Protein AF-A0A4Q6BSM9-F1 (afdb_monomer)

Nearest PDB structures (foldseek):
  9c4f-assembly1_I  TM=9.060E-01  e=1.741E-12  Homo sapiens
  6fpz-assembly2_B  TM=8.461E-01  e=1.720E-11  Homo sapiens
  6fpy-assembly2_B  TM=8.316E-01  e=1.940E-11  Homo sapiens
  6fpy-assembly1_A  TM=8.291E-01  e=3.766E-11  Homo sapiens
  3n2n-assembly1_B  TM=8.163E-01  e=8.549E-09  Homo sapiens

Solvent-accessible surface area (backbone atoms only — not comparable to full-atom values): 14168 Å² total; per-residue (Å²): 62,28,40,28,37,54,23,16,45,82,28,52,66,66,41,44,54,27,51,36,53,24,51,44,50,53,63,71,69,52,55,49,79,41,43,39,25,34,26,37,14,9,60,56,51,42,75,79,36,70,68,42,52,32,49,93,44,45,67,61,52,48,56,55,46,69,69,67,66,48,44,62,42,27,9,59,41,48,22,49,53,53,40,47,53,48,50,54,53,45,34,74,39,93,74,25,71,83,49,81,37,37,36,41,39,36,39,49,53,47,62,72,27,82,62,62,48,44,69,60,49,14,49,53,25,35,51,36,30,39,74,53,30,30,24,24,22,37,37,30,45,88,67,30,48,59,72,39,41,43,42,24,4,59,40,5,76,34,55,65,42,85,26,78,45,40,81,45,46,39,58,51,55,49,52,54,47,58,47,66,77,41,60,74,44,62,70,43,72,48,75,48,73,70,60,93,87,51,42,78,78,44,56,51,97,54,76,88,64,53,74,69,53,44,51,51,51,49,52,35,52,51,39,48,50,55,52,49,36,76,72,62,74,55,89,76,76,76,84,81,68,83,74,82,56,53,77,46,81,37,71,62,39,26,80,85,65,80,88,77,83,47,74,42,71,81

Foldseek 3Di:
DEEQAEQAQVCPDPQLVLVLVLVLLVLVPDDQQDWYWYWYDAQAIDGLGQIDRCNVCSVVVNVSSVPRHRYHHAAVPRSLVVRLVSLLVQCPDVPSLVAQAEYEAEDQAQHPHDDRDLVVLLVSLLVSLLVRHAYEYEHAADHYDQVSRVSSNVSSLHYYHYHNHSNCSNVVSVVRCQQRVAFPDFFDKDFADDDPPKDWPDKPPDDDDDPVRVVSVVSSSVSLQVSCCVVPVPVDGCPPVPDDGDMDTRGTGGPPDDDDIDTDID

pLDDT: mean 84.95, std 10.93, range [57.56, 98.56]

Radius of gyration: 19.18 Å; Cα contacts (8 Å, |Δi|>4): 513; chains: 1; bounding box: 52×29×60 Å

Sequence (266 aa):
MFLVMDTSGSMAGAAIDNARKAAESVVKRLQDTDTFALVTFSSDADLLVASGPIGPRRKEVLERIRTVEAVGGTNISAGLDLAYGEARHAQTLPGGDNAVSVALLLSDGQATAGDTNANALAARSSQAFQEGIQTSAFGVGTQFDAPLMSTVADRGAGGYYFLADSSQIAKALATELDARLRPVATAVELRVRLGDGVVPTKVYGSKQLSQVESMAVRAQEVAIDQREAAKKDIAQDRQEDTQSGMRFFLPAFAAADKHATLLEVR

Secondary structure (DSSP, 8-state):
-EEEEE-SGGGTTHHHHHHHHHHHHHHHHS-TT-B-EEEEESSSEEEEE-S-BSTTTHHHHHHHHHT----S---HHHHHHHHHHHHHHHHTSTTTTTS-EEEEEEESS---SS---HHHHHHHHHHHHHTTEEEEEEEESSSS-HHHHHHHHHHTEEEEEEESSGGGHHHHHHHHHHHHH-EEEEEEEEEE-PPTT--EEEEET--PPPHHHHHHHHHHHHHHHHHHHHHHT-SS--TT----SEEEEEEEEETT-----EEEE-

Mean predicted aligned error: 8.45 Å

Structure (mmCIF, N/CA/C/O backbone):
data_AF-A0A4Q6BSM9-F1
#
_entry.id   AF-A0A4Q6BSM9-F1
#
loop_
_atom_site.group_PDB
_atom_site.id
_atom_site.type_symbol
_atom_site.label_atom_id
_atom_site.label_alt_id
_atom_site.label_comp_id
_atom_site.label_asym_id
_atom_site.label_entity_id
_atom_site.label_seq_id
_atom_site.pdbx_PDB_ins_code
_atom_site.Cartn_x
_atom_site.Cartn_y
_atom_site.Cartn_z
_atom_site.occupancy
_atom_site.B_iso_or_equiv
_atom_site.auth_seq_id
_atom_site.auth_comp_id
_atom_site.auth_asym_id
_atom_site.auth_atom_id
_atom_site.pdbx_PDB_model_num
ATOM 1 N N . MET A 1 1 ? -6.204 0.821 -7.560 1.00 90.12 1 MET A N 1
ATOM 2 C CA . MET A 1 1 ? -5.081 0.137 -6.887 1.00 90.12 1 MET A CA 1
ATOM 3 C C . MET A 1 1 ? -3.779 0.813 -7.271 1.00 90.12 1 MET A C 1
ATOM 5 O O . MET A 1 1 ? -3.560 1.073 -8.447 1.00 90.12 1 MET A O 1
ATOM 9 N N . PHE A 1 2 ? -2.941 1.096 -6.281 1.00 96.06 2 PHE A N 1
ATOM 10 C CA . PHE A 1 2 ? -1.725 1.896 -6.407 1.00 96.06 2 PHE A CA 1
ATOM 11 C C . PHE A 1 2 ? -0.574 1.067 -5.841 1.00 96.06 2 PHE A C 1
ATOM 13 O O . PHE A 1 2 ? -0.464 0.898 -4.629 1.00 96.06 2 PHE A O 1
ATOM 20 N N . LEU A 1 3 ? 0.227 0.457 -6.711 1.00 97.50 3 LEU A N 1
ATOM 21 C CA . LEU A 1 3 ? 1.373 -0.339 -6.278 1.00 97.50 3 LEU A CA 1
ATOM 22 C C . LEU A 1 3 ? 2.550 0.601 -6.010 1.00 97.50 3 LEU A C 1
ATOM 24 O O . LEU A 1 3 ? 2.908 1.386 -6.883 1.00 97.50 3 LEU A O 1
ATOM 28 N N . VAL A 1 4 ? 3.125 0.518 -4.814 1.00 97.88 4 VAL A N 1
ATOM 29 C CA . VAL A 1 4 ? 4.249 1.339 -4.352 1.00 97.88 4 VAL A CA 1
ATOM 30 C C . VAL A 1 4 ? 5.435 0.407 -4.153 1.00 97.88 4 VAL A C 1
ATOM 32 O O . VAL A 1 4 ? 5.522 -0.304 -3.154 1.00 97.88 4 VAL A O 1
ATOM 35 N N . MET A 1 5 ? 6.295 0.336 -5.162 1.00 97.56 5 MET A N 1
ATOM 36 C CA . MET A 1 5 ? 7.367 -0.648 -5.262 1.00 97.56 5 MET A CA 1
ATOM 37 C C . MET A 1 5 ? 8.708 -0.024 -4.899 1.00 97.56 5 MET A C 1
ATOM 39 O O . MET A 1 5 ? 9.156 0.912 -5.557 1.00 97.56 5 MET A O 1
ATOM 43 N N . ASP A 1 6 ? 9.358 -0.586 -3.889 1.00 96.44 6 ASP A N 1
ATOM 44 C CA . ASP A 1 6 ? 10.751 -0.299 -3.583 1.00 96.44 6 ASP A CA 1
ATOM 45 C C . ASP A 1 6 ? 11.641 -0.810 -4.718 1.00 96.44 6 ASP A C 1
ATOM 47 O O . ASP A 1 6 ? 11.552 -1.967 -5.142 1.00 96.44 6 ASP A O 1
ATOM 51 N N . THR A 1 7 ? 12.479 0.077 -5.230 1.00 96.62 7 THR A N 1
ATOM 52 C CA . THR A 1 7 ? 13.474 -0.199 -6.261 1.00 96.62 7 THR A CA 1
ATOM 53 C C . THR A 1 7 ? 14.863 0.192 -5.776 1.00 96.62 7 THR A C 1
ATOM 55 O O . THR A 1 7 ? 15.721 0.516 -6.587 1.00 96.62 7 THR A O 1
ATOM 58 N N . SER A 1 8 ? 15.089 0.215 -4.465 1.00 94.75 8 SER A N 1
ATOM 59 C CA . SER A 1 8 ? 16.386 0.491 -3.852 1.00 94.75 8 SER A CA 1
ATOM 60 C C . SER A 1 8 ? 17.423 -0.577 -4.191 1.00 94.75 8 SER A C 1
ATOM 62 O O . SER A 1 8 ? 17.107 -1.681 -4.638 1.00 94.75 8 SER A O 1
ATOM 64 N N . GLY A 1 9 ? 18.700 -0.262 -3.967 1.00 92.69 9 GLY A N 1
ATOM 65 C CA . GLY A 1 9 ? 19.796 -1.187 -4.254 1.00 92.69 9 GLY A CA 1
ATOM 66 C C . GLY A 1 9 ? 19.719 -2.525 -3.501 1.00 92.69 9 GLY A C 1
ATOM 67 O O . GLY A 1 9 ? 20.260 -3.510 -4.004 1.00 92.69 9 GLY A O 1
ATOM 68 N N . SER A 1 10 ? 19.040 -2.601 -2.345 1.00 91.00 10 SER A N 1
ATOM 69 C CA . SER A 1 10 ? 18.838 -3.867 -1.616 1.00 91.00 10 SER A CA 1
ATOM 70 C C . SER A 1 10 ? 17.972 -4.858 -2.390 1.00 91.00 10 SER A C 1
ATOM 72 O O . SER A 1 10 ? 18.243 -6.056 -2.336 1.00 91.00 10 SER A O 1
ATOM 74 N N . MET A 1 11 ? 17.053 -4.359 -3.224 1.00 93.88 11 MET A N 1
ATOM 75 C CA . MET A 1 11 ? 16.174 -5.178 -4.060 1.00 93.88 11 MET A CA 1
ATOM 76 C C . MET A 1 11 ? 16.908 -5.884 -5.215 1.00 93.88 11 MET A C 1
ATOM 78 O O . MET A 1 11 ? 16.295 -6.660 -5.954 1.00 93.88 11 MET A O 1
ATOM 82 N N . ALA A 1 12 ? 18.203 -5.625 -5.430 1.00 93.38 12 ALA A N 1
ATOM 83 C CA . ALA A 1 12 ? 18.948 -6.188 -6.550 1.00 93.38 12 ALA A CA 1
ATOM 84 C C . ALA A 1 12 ? 18.925 -7.731 -6.577 1.00 93.38 12 ALA A C 1
ATOM 86 O O . ALA A 1 12 ? 19.024 -8.418 -5.560 1.00 93.38 12 ALA A O 1
ATOM 87 N N . GLY A 1 13 ? 18.823 -8.297 -7.783 1.00 93.81 13 GLY A N 1
ATOM 88 C CA . GLY A 1 13 ? 18.744 -9.742 -7.995 1.00 93.81 13 GLY A CA 1
ATOM 89 C C . GLY A 1 13 ? 17.316 -10.281 -7.889 1.00 93.81 13 GLY A C 1
ATOM 90 O O . GLY A 1 13 ? 16.400 -9.785 -8.541 1.00 93.81 13 GLY A O 1
ATOM 91 N N . ALA A 1 14 ? 17.117 -11.336 -7.097 1.00 93.94 14 ALA A N 1
ATOM 92 C CA . ALA A 1 14 ? 15.847 -12.064 -7.082 1.00 93.94 14 ALA A CA 1
ATOM 93 C C . ALA A 1 14 ? 14.664 -11.235 -6.547 1.00 93.94 14 ALA A C 1
ATOM 95 O O . ALA A 1 14 ? 13.528 -11.475 -6.959 1.00 93.94 14 ALA A O 1
ATOM 96 N N . ALA A 1 15 ? 14.906 -10.269 -5.654 1.00 93.81 15 ALA A N 1
ATOM 97 C CA . ALA A 1 15 ? 13.845 -9.480 -5.034 1.00 93.81 15 ALA A CA 1
ATOM 98 C C . ALA A 1 15 ? 13.123 -8.586 -6.053 1.00 93.81 15 ALA A C 1
ATOM 100 O O . ALA A 1 15 ? 11.901 -8.692 -6.183 1.00 93.81 15 ALA A O 1
ATOM 101 N N . ILE A 1 16 ? 13.856 -7.800 -6.850 1.00 96.06 16 ILE A N 1
ATOM 102 C CA . ILE A 1 16 ? 13.272 -6.966 -7.910 1.00 96.06 16 ILE A CA 1
ATOM 103 C C . ILE A 1 16 ? 12.647 -7.811 -9.028 1.00 96.06 16 ILE A C 1
ATOM 105 O O . ILE A 1 16 ? 11.578 -7.477 -9.539 1.00 96.06 16 ILE A O 1
ATOM 109 N N . ASP A 1 17 ? 13.238 -8.962 -9.364 1.00 96.38 17 ASP A N 1
ATOM 110 C CA . ASP A 1 17 ? 12.660 -9.903 -10.333 1.00 96.38 17 ASP A CA 1
ATOM 111 C C . ASP A 1 17 ? 11.305 -10.439 -9.870 1.00 96.38 17 ASP A C 1
ATOM 113 O O . ASP A 1 17 ? 10.345 -10.504 -10.646 1.00 96.38 17 ASP A O 1
ATOM 117 N N . ASN A 1 18 ? 11.210 -10.824 -8.600 1.00 96.56 18 ASN A N 1
ATOM 118 C CA . ASN A 1 18 ? 9.976 -11.331 -8.024 1.00 96.56 18 ASN A CA 1
ATOM 119 C C . ASN A 1 18 ? 8.948 -10.215 -7.804 1.00 96.56 18 ASN A C 1
ATOM 121 O O . ASN A 1 18 ? 7.764 -10.450 -8.048 1.00 96.56 18 ASN A O 1
ATOM 125 N N . ALA A 1 19 ? 9.375 -8.999 -7.454 1.00 96.19 19 ALA A N 1
ATOM 126 C CA . ALA A 1 19 ? 8.514 -7.821 -7.387 1.00 96.19 19 ALA A CA 1
ATOM 127 C C . ALA A 1 19 ? 7.887 -7.497 -8.754 1.00 96.19 19 ALA A C 1
ATOM 129 O O . ALA A 1 19 ? 6.666 -7.347 -8.845 1.00 96.19 19 ALA A O 1
ATOM 130 N N . ARG A 1 20 ? 8.681 -7.498 -9.838 1.00 97.50 20 ARG A N 1
ATOM 131 C CA . ARG A 1 20 ? 8.184 -7.333 -11.218 1.00 97.50 20 ARG A CA 1
ATOM 132 C C . ARG A 1 20 ? 7.180 -8.419 -11.593 1.00 97.50 20 ARG A C 1
ATOM 134 O O . ARG A 1 20 ? 6.071 -8.109 -12.022 1.00 97.50 20 ARG A O 1
ATOM 141 N N . LYS A 1 21 ? 7.516 -9.695 -11.372 1.00 96.38 21 LYS A N 1
ATOM 142 C CA . LYS A 1 21 ? 6.602 -10.825 -11.646 1.00 96.38 21 LYS A CA 1
ATOM 143 C C . LYS A 1 21 ? 5.294 -10.712 -10.865 1.00 96.38 21 LYS A C 1
ATOM 145 O O . LYS A 1 21 ? 4.227 -11.022 -11.396 1.00 96.38 21 LYS A O 1
ATOM 150 N N . ALA A 1 22 ? 5.365 -10.272 -9.613 1.00 95.00 22 ALA A N 1
ATOM 151 C CA . ALA A 1 22 ? 4.199 -10.088 -8.769 1.00 95.00 22 ALA A CA 1
ATOM 152 C C . ALA A 1 22 ? 3.323 -8.922 -9.257 1.00 95.00 22 ALA A C 1
ATOM 154 O O . ALA A 1 22 ? 2.111 -9.096 -9.388 1.00 95.00 22 ALA A O 1
ATOM 155 N N . ALA A 1 23 ? 3.924 -7.789 -9.629 1.00 96.50 23 ALA A N 1
ATOM 156 C CA . ALA A 1 23 ? 3.228 -6.664 -10.251 1.00 96.50 23 ALA A CA 1
ATOM 157 C C . ALA A 1 23 ? 2.560 -7.060 -11.577 1.00 96.50 23 ALA A C 1
ATOM 159 O O . ALA A 1 23 ? 1.387 -6.758 -11.795 1.00 96.50 23 ALA A O 1
ATOM 160 N N . GLU A 1 24 ? 3.257 -7.810 -12.437 1.00 96.94 24 GLU A N 1
ATOM 161 C CA . GLU A 1 24 ? 2.672 -8.353 -13.666 1.00 96.94 24 GLU A CA 1
ATOM 162 C C . GLU A 1 24 ? 1.473 -9.264 -13.377 1.00 96.94 24 GLU A C 1
ATOM 164 O O . GLU A 1 24 ? 0.480 -9.225 -14.102 1.00 96.94 24 GLU A O 1
ATOM 169 N N . SER A 1 25 ? 1.561 -10.104 -12.341 1.00 93.56 25 SER A N 1
ATOM 170 C CA . SER A 1 25 ? 0.469 -10.990 -11.929 1.00 93.56 25 SER A CA 1
ATOM 171 C C . SER A 1 25 ? -0.753 -10.189 -11.481 1.00 93.56 25 SER A C 1
ATOM 173 O O . SER A 1 25 ? -1.861 -10.455 -11.943 1.00 93.56 25 SER A O 1
ATOM 175 N N . VAL A 1 26 ? -0.551 -9.155 -10.660 1.00 92.69 26 VAL A N 1
ATOM 176 C CA . VAL A 1 26 ? -1.610 -8.221 -10.256 1.00 92.69 26 VAL A CA 1
ATOM 177 C C . VAL A 1 26 ? -2.261 -7.598 -11.489 1.00 92.69 26 VAL A C 1
ATOM 179 O O . VAL A 1 26 ? -3.470 -7.725 -11.674 1.00 92.69 26 VAL A O 1
ATOM 182 N N . VAL A 1 27 ? -1.458 -7.021 -12.387 1.00 94.94 27 VAL A N 1
ATOM 183 C CA . VAL A 1 27 ? -1.955 -6.401 -13.619 1.00 94.94 27 VAL A CA 1
ATOM 184 C C . VAL A 1 27 ? -2.710 -7.393 -14.490 1.00 94.94 27 VAL A C 1
ATOM 186 O O . VAL A 1 27 ? -3.693 -6.998 -15.091 1.00 94.94 27 VAL A O 1
ATOM 189 N N . LYS A 1 28 ? -2.324 -8.669 -14.565 1.00 93.44 28 LYS A N 1
ATOM 190 C CA . LYS A 1 28 ? -3.047 -9.691 -15.350 1.00 93.44 28 LYS A CA 1
ATOM 191 C C . LYS A 1 28 ? -4.393 -10.090 -14.738 1.00 93.44 28 LYS A C 1
ATOM 193 O O . LYS A 1 28 ? -5.257 -10.562 -15.469 1.00 93.44 28 LYS A O 1
ATOM 198 N N . ARG A 1 29 ? -4.575 -9.916 -13.427 1.00 90.62 29 ARG A N 1
ATOM 199 C CA . ARG A 1 29 ? -5.800 -10.298 -12.701 1.00 90.62 29 ARG A CA 1
ATOM 200 C C . ARG A 1 29 ? -6.855 -9.198 -12.646 1.00 90.62 29 ARG A C 1
ATOM 202 O O . ARG A 1 29 ? -8.022 -9.512 -12.438 1.00 90.62 29 ARG A O 1
ATOM 209 N N . LEU A 1 30 ? -6.451 -7.943 -12.826 1.00 90.31 30 LEU A N 1
ATOM 210 C CA . LEU A 1 30 ? -7.364 -6.803 -12.847 1.00 90.31 30 LEU A CA 1
ATOM 211 C C . LEU A 1 30 ? -8.379 -6.903 -13.990 1.00 90.31 30 LEU A C 1
ATOM 213 O O . LEU A 1 30 ? -8.014 -7.265 -15.112 1.00 90.31 30 LEU A O 1
ATOM 217 N N . GLN A 1 31 ? -9.627 -6.528 -13.734 1.00 89.88 31 GLN A N 1
ATOM 218 C CA . GLN A 1 31 ? -10.646 -6.320 -14.759 1.00 89.88 31 GLN A CA 1
ATOM 219 C C . GLN A 1 31 ? -10.306 -5.088 -15.598 1.00 89.88 31 GLN A C 1
ATOM 221 O O . GLN A 1 31 ? -9.608 -4.195 -15.137 1.00 89.88 31 GLN A O 1
ATOM 226 N N . ASP A 1 32 ? -10.791 -5.013 -16.838 1.00 92.38 32 ASP A N 1
ATOM 227 C CA . ASP A 1 32 ? -10.446 -3.916 -17.759 1.00 92.38 32 ASP A CA 1
ATOM 228 C C . ASP A 1 32 ? -10.834 -2.522 -17.239 1.00 92.38 32 ASP A C 1
ATOM 230 O O . ASP A 1 32 ? -10.202 -1.528 -17.605 1.00 92.38 32 ASP A O 1
ATOM 234 N N . THR A 1 33 ? -11.840 -2.459 -16.368 1.00 89.00 33 THR A N 1
ATOM 235 C CA . THR A 1 33 ? -12.326 -1.243 -15.708 1.00 89.00 33 THR A CA 1
ATOM 236 C C . THR A 1 33 ? -11.524 -0.853 -14.469 1.00 89.00 33 THR A C 1
ATOM 238 O O . THR A 1 33 ? -11.677 0.268 -13.994 1.00 89.00 33 THR A O 1
ATOM 241 N N . ASP A 1 34 ? -10.682 -1.740 -13.936 1.00 89.31 34 ASP A N 1
ATOM 242 C CA . ASP A 1 34 ? -9.940 -1.464 -12.710 1.00 89.31 34 ASP A CA 1
ATOM 243 C C . ASP A 1 34 ? -8.844 -0.426 -12.955 1.00 89.31 34 ASP A C 1
ATOM 245 O O . ASP A 1 34 ? -8.054 -0.521 -13.901 1.00 89.31 34 ASP A O 1
ATOM 249 N N . THR A 1 35 ? -8.763 0.546 -12.050 1.00 91.88 35 THR A N 1
ATOM 250 C CA . THR A 1 35 ? -7.719 1.570 -12.067 1.00 91.88 35 THR A CA 1
ATOM 251 C C . THR A 1 35 ? -6.426 1.028 -11.467 1.00 91.88 35 THR A C 1
ATOM 253 O O . THR A 1 35 ? -6.407 0.580 -10.314 1.00 91.88 35 THR A O 1
ATOM 256 N N . PHE A 1 36 ? -5.327 1.135 -12.215 1.00 95.06 36 PHE A N 1
ATOM 257 C CA . PHE A 1 36 ? -3.985 0.763 -11.769 1.00 95.06 36 PHE A CA 1
ATOM 258 C C . PHE A 1 36 ? -3.003 1.921 -11.930 1.00 95.06 36 PHE A C 1
ATOM 260 O O . PHE A 1 36 ? -2.997 2.577 -12.969 1.00 95.06 36 PHE A O 1
ATOM 267 N N . ALA A 1 37 ? -2.148 2.116 -10.930 1.00 97.06 37 ALA A N 1
ATOM 268 C CA . ALA A 1 37 ? -0.954 2.948 -11.009 1.00 97.06 37 ALA A CA 1
ATOM 269 C C . ALA A 1 37 ? 0.240 2.199 -10.407 1.00 97.06 37 ALA A C 1
ATOM 271 O O . ALA A 1 37 ? 0.069 1.373 -9.503 1.00 97.06 37 ALA A O 1
ATOM 272 N N . LEU A 1 38 ? 1.438 2.522 -10.889 1.00 98.31 38 LEU A N 1
ATOM 273 C CA . LEU A 1 38 ? 2.700 2.022 -10.353 1.00 98.31 38 LEU A CA 1
ATOM 274 C C . LEU A 1 38 ? 3.599 3.201 -10.011 1.00 98.31 38 LEU A C 1
ATOM 276 O O . LEU A 1 38 ? 4.036 3.932 -10.900 1.00 98.31 38 LEU A O 1
ATOM 280 N N . VAL A 1 39 ? 3.875 3.329 -8.720 1.00 98.56 39 VAL A N 1
ATOM 281 C CA . VAL A 1 39 ? 4.904 4.196 -8.167 1.00 98.56 39 VAL A CA 1
ATOM 282 C C . VAL A 1 39 ? 6.110 3.331 -7.836 1.00 98.56 39 VAL A C 1
ATOM 284 O O . VAL A 1 39 ? 5.981 2.319 -7.148 1.00 98.56 39 VAL A O 1
ATOM 287 N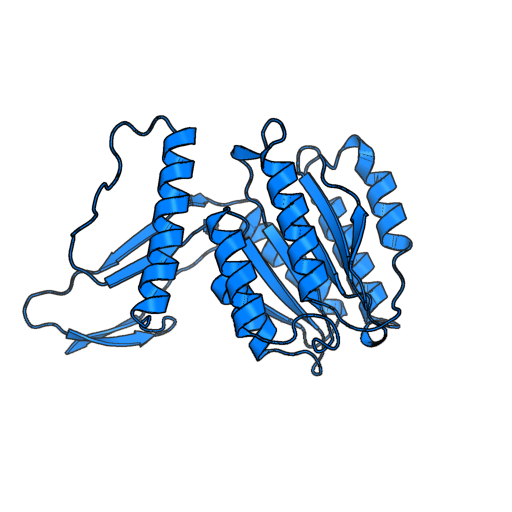 N . THR A 1 40 ? 7.277 3.725 -8.324 1.00 98.00 40 THR A N 1
ATOM 288 C CA . THR A 1 40 ? 8.564 3.154 -7.922 1.00 98.00 40 THR A CA 1
ATOM 289 C C . THR A 1 40 ? 9.281 4.148 -7.030 1.00 98.00 40 THR A C 1
ATOM 291 O O . THR A 1 40 ? 9.170 5.350 -7.259 1.00 98.00 40 THR A O 1
ATOM 294 N N . PHE A 1 41 ? 10.004 3.683 -6.018 1.00 97.19 41 PHE A N 1
ATOM 295 C CA . PHE A 1 41 ? 10.788 4.579 -5.178 1.00 97.19 41 PHE A CA 1
ATOM 296 C C . PHE A 1 41 ? 12.146 3.990 -4.820 1.00 97.19 41 PHE A C 1
ATOM 298 O O . PHE A 1 41 ? 12.275 2.806 -4.519 1.00 97.19 41 PHE A O 1
ATOM 305 N N . SER A 1 42 ? 13.147 4.860 -4.807 1.00 95.31 42 SER A N 1
ATOM 306 C CA . SER A 1 42 ? 14.461 4.605 -4.242 1.00 95.31 42 SER A CA 1
ATOM 307 C C . SER A 1 42 ? 14.913 5.818 -3.431 1.00 95.31 42 SER A C 1
ATOM 309 O O . SER A 1 42 ? 14.334 6.077 -2.384 1.00 95.31 42 SER A O 1
ATOM 311 N N . SER A 1 43 ? 15.893 6.603 -3.881 1.00 92.94 43 SER A N 1
ATOM 312 C CA . SER A 1 43 ? 16.229 7.894 -3.257 1.00 92.94 43 SER A CA 1
ATOM 313 C C . SER A 1 43 ? 15.100 8.919 -3.434 1.00 92.94 43 SER A C 1
ATOM 315 O O . SER A 1 43 ? 14.803 9.688 -2.516 1.00 92.94 43 SER A O 1
ATOM 317 N N . ASP A 1 44 ? 14.444 8.859 -4.591 1.00 93.62 44 ASP A N 1
ATOM 318 C CA . ASP A 1 44 ? 13.284 9.652 -4.990 1.00 93.62 44 ASP A CA 1
ATOM 319 C C . ASP A 1 44 ? 12.130 8.713 -5.379 1.00 93.62 44 ASP A C 1
ATOM 321 O O . ASP A 1 44 ? 12.300 7.492 -5.400 1.00 93.62 44 ASP A O 1
ATOM 325 N N . ALA A 1 45 ? 10.947 9.261 -5.660 1.00 96.81 45 ALA A N 1
ATOM 326 C CA . ALA A 1 45 ? 9.794 8.489 -6.119 1.00 96.81 45 ALA A CA 1
ATOM 327 C C . ALA A 1 45 ? 9.349 8.931 -7.514 1.00 96.81 45 ALA A C 1
ATOM 329 O O . ALA A 1 45 ? 9.215 10.124 -7.779 1.00 96.81 45 ALA A O 1
ATOM 330 N N . ASP A 1 46 ? 9.047 7.951 -8.361 1.00 97.25 46 ASP A N 1
ATOM 331 C CA . ASP A 1 46 ? 8.648 8.136 -9.749 1.00 97.25 46 ASP A CA 1
ATOM 332 C C . ASP A 1 46 ? 7.302 7.470 -10.028 1.00 97.25 46 ASP A C 1
ATOM 334 O O . ASP A 1 46 ? 7.038 6.327 -9.641 1.00 97.25 46 ASP A O 1
ATOM 338 N N . LEU A 1 47 ? 6.450 8.172 -10.773 1.00 97.88 47 LEU A N 1
ATOM 339 C CA . LEU A 1 47 ? 5.202 7.623 -11.286 1.00 97.88 47 LEU A CA 1
ATOM 340 C C . LEU A 1 47 ? 5.484 6.900 -12.606 1.00 97.88 47 LEU A C 1
ATOM 342 O O . LEU A 1 47 ? 5.345 7.467 -13.691 1.00 97.88 47 LEU A O 1
ATOM 346 N N . LEU A 1 48 ? 5.891 5.634 -12.517 1.00 97.62 48 LEU A N 1
ATOM 347 C CA . LEU A 1 48 ? 6.225 4.836 -13.696 1.00 97.62 48 LEU A CA 1
ATOM 348 C C . LEU A 1 48 ? 4.999 4.569 -14.578 1.00 97.62 48 LEU A C 1
ATOM 350 O O . LEU A 1 48 ? 5.096 4.548 -15.809 1.00 97.62 48 LEU A O 1
ATOM 354 N N . VAL A 1 49 ? 3.841 4.361 -13.948 1.00 97.69 49 VAL A N 1
ATOM 355 C CA . VAL A 1 49 ? 2.550 4.180 -14.618 1.00 97.69 49 VAL A CA 1
ATOM 356 C C . VAL A 1 49 ? 1.519 5.064 -13.931 1.00 97.69 49 VAL A C 1
ATOM 358 O O . VAL A 1 49 ? 1.144 4.796 -12.790 1.00 97.69 49 VAL A O 1
ATOM 361 N N . ALA A 1 50 ? 1.035 6.080 -14.646 1.00 96.31 50 ALA A N 1
ATOM 362 C CA . ALA A 1 50 ? -0.060 6.926 -14.184 1.00 96.31 50 ALA A CA 1
ATOM 363 C C . ALA A 1 50 ? -1.367 6.135 -14.043 1.00 96.31 50 ALA A C 1
ATOM 365 O O . ALA A 1 50 ? -1.623 5.192 -14.805 1.00 96.31 50 ALA A O 1
ATOM 366 N N . SER A 1 51 ? -2.209 6.549 -13.100 1.00 94.38 51 SER A N 1
ATOM 367 C CA . SER A 1 51 ? -3.502 5.928 -12.855 1.00 94.38 51 SER A CA 1
ATOM 368 C C . SER A 1 51 ? -4.388 5.963 -14.093 1.00 94.38 51 SER A C 1
ATOM 370 O O . SER A 1 51 ? -4.377 6.881 -14.917 1.00 94.38 51 SER A O 1
ATOM 372 N N . GLY A 1 52 ? -5.141 4.886 -14.263 1.00 92.69 52 GLY A N 1
ATOM 373 C CA . GLY A 1 52 ? -6.197 4.791 -15.255 1.00 92.69 52 GLY A CA 1
ATOM 374 C C . GLY A 1 52 ? -6.706 3.360 -15.401 1.00 92.69 52 GLY A C 1
ATOM 375 O O . GLY A 1 52 ? -6.060 2.433 -14.895 1.00 92.69 52 GLY A O 1
ATOM 376 N N . PRO A 1 53 ? -7.839 3.170 -16.100 1.00 93.25 53 PRO A N 1
ATOM 377 C CA . PRO A 1 53 ? -8.387 1.850 -16.383 1.00 93.25 53 PRO A CA 1
ATOM 378 C C . PRO A 1 53 ? -7.374 0.989 -17.132 1.00 93.25 53 PRO A C 1
ATOM 380 O O . PRO A 1 53 ? -6.768 1.437 -18.111 1.00 93.25 53 PRO A O 1
ATOM 383 N N . ILE A 1 54 ? -7.178 -0.248 -16.683 1.00 94.62 54 ILE A N 1
ATOM 384 C CA . ILE A 1 54 ? -6.103 -1.091 -17.206 1.00 94.62 54 ILE A CA 1
ATOM 385 C C . ILE A 1 54 ? -6.376 -1.612 -18.623 1.00 94.62 54 ILE A C 1
ATOM 387 O O . ILE A 1 54 ? -5.418 -1.822 -19.360 1.00 94.62 54 ILE A O 1
ATOM 391 N N . GLY A 1 55 ? -7.636 -1.795 -19.039 1.00 94.94 55 GLY A N 1
ATOM 392 C CA . GLY A 1 55 ? -8.010 -2.562 -20.238 1.00 94.94 55 GLY A CA 1
ATOM 393 C C . GLY A 1 55 ? -7.178 -2.255 -21.495 1.00 94.94 55 GLY A C 1
ATOM 394 O O . GLY A 1 55 ? -6.372 -3.095 -21.903 1.00 94.94 55 GLY A O 1
ATOM 395 N N . PRO A 1 56 ? -7.283 -1.048 -22.085 1.00 93.81 56 PRO A N 1
ATOM 396 C CA . PRO A 1 56 ? -6.549 -0.699 -23.307 1.00 93.81 56 PRO A CA 1
ATOM 397 C C . PRO A 1 56 ? -5.028 -0.596 -23.126 1.00 93.81 56 PRO A C 1
ATOM 399 O O . PRO A 1 56 ? -4.272 -0.810 -24.072 1.00 93.81 56 PRO A O 1
ATOM 402 N N . ARG A 1 57 ? -4.564 -0.267 -21.914 1.00 96.38 57 ARG A N 1
ATOM 403 C CA . ARG A 1 57 ? -3.144 -0.018 -21.605 1.00 96.38 57 ARG A CA 1
ATOM 404 C C . ARG A 1 57 ? -2.423 -1.220 -21.002 1.00 96.38 57 ARG A C 1
ATOM 406 O O . ARG A 1 57 ? -1.226 -1.143 -20.750 1.00 96.38 57 ARG A O 1
ATOM 413 N N . ARG A 1 58 ? -3.102 -2.353 -20.804 1.00 97.69 58 ARG A N 1
ATOM 414 C CA . ARG A 1 58 ? -2.566 -3.520 -20.087 1.00 97.69 58 ARG A CA 1
ATOM 415 C C . ARG A 1 58 ? -1.217 -3.976 -20.629 1.00 97.69 58 ARG A C 1
ATOM 417 O O . ARG A 1 58 ? -0.303 -4.240 -19.855 1.00 97.69 58 ARG A O 1
ATOM 424 N N . LYS A 1 59 ? -1.078 -4.034 -21.957 1.00 97.69 59 LYS A N 1
ATOM 425 C CA . LYS A 1 59 ? 0.184 -4.405 -22.608 1.00 97.69 59 LYS A CA 1
ATOM 426 C C . LYS A 1 59 ? 1.297 -3.402 -22.293 1.00 97.69 59 LYS A C 1
ATOM 428 O O . LYS A 1 59 ? 2.370 -3.824 -21.889 1.00 97.69 59 LYS A O 1
ATOM 433 N N . GLU A 1 60 ? 1.036 -2.103 -22.438 1.00 97.69 60 GLU A N 1
ATOM 434 C CA . GLU A 1 60 ? 2.012 -1.043 -22.138 1.00 97.69 60 GLU A CA 1
ATOM 435 C C . GLU A 1 60 ? 2.469 -1.100 -20.675 1.00 97.69 60 GLU A C 1
ATOM 437 O O . GLU A 1 60 ? 3.664 -1.059 -20.396 1.00 97.69 60 GLU A O 1
ATOM 442 N N . VAL A 1 61 ? 1.525 -1.256 -19.744 1.00 98.19 61 VAL A N 1
ATOM 443 C CA . VAL A 1 61 ? 1.812 -1.356 -18.308 1.00 98.19 61 VAL A CA 1
ATOM 444 C C . VAL A 1 61 ? 2.713 -2.554 -18.006 1.00 98.19 61 VAL A C 1
ATOM 446 O O . VAL A 1 61 ? 3.674 -2.417 -17.253 1.00 98.19 61 VAL A O 1
ATOM 449 N N . LEU A 1 62 ? 2.446 -3.715 -18.613 1.00 98.19 62 LEU A N 1
ATOM 450 C CA . LEU A 1 62 ? 3.292 -4.901 -18.454 1.00 98.19 62 LEU A CA 1
ATOM 451 C C . LEU A 1 62 ? 4.710 -4.680 -18.994 1.00 98.19 62 LEU A C 1
ATOM 453 O O . LEU A 1 62 ? 5.662 -5.114 -18.352 1.00 98.19 62 LEU A O 1
ATOM 457 N N . GLU A 1 63 ? 4.870 -3.996 -20.131 1.00 97.88 63 GLU A N 1
ATOM 458 C CA . GLU A 1 63 ? 6.206 -3.669 -20.646 1.00 97.88 63 GLU A CA 1
ATOM 459 C C . GLU A 1 63 ? 6.947 -2.690 -19.726 1.00 97.88 63 GLU A C 1
ATOM 461 O O . GLU A 1 63 ? 8.117 -2.913 -19.432 1.00 97.88 63 GLU A O 1
ATOM 466 N N . ARG A 1 64 ? 6.271 -1.663 -19.189 1.00 97.94 64 ARG A N 1
ATOM 467 C CA . ARG A 1 64 ? 6.873 -0.726 -18.220 1.00 97.94 64 ARG A CA 1
ATOM 468 C C . ARG A 1 64 ? 7.304 -1.413 -16.925 1.00 97.94 64 ARG A C 1
ATOM 470 O O . ARG A 1 64 ? 8.378 -1.132 -16.414 1.00 97.94 64 ARG A O 1
ATOM 477 N N . ILE A 1 65 ? 6.517 -2.355 -16.404 1.00 98.06 65 ILE A N 1
ATOM 478 C CA . ILE A 1 65 ? 6.909 -3.132 -15.213 1.00 98.06 65 ILE A CA 1
ATOM 479 C C . ILE A 1 65 ? 8.231 -3.871 -15.451 1.00 98.06 65 ILE A C 1
ATOM 481 O O . ILE A 1 65 ? 9.066 -3.961 -14.552 1.00 98.06 65 ILE A O 1
ATOM 485 N N . ARG A 1 66 ? 8.460 -4.382 -16.665 1.00 97.31 66 ARG A N 1
ATOM 486 C CA . ARG A 1 66 ? 9.691 -5.111 -16.993 1.00 97.31 66 ARG A CA 1
ATOM 487 C C . ARG A 1 66 ? 10.927 -4.225 -17.019 1.00 97.31 66 ARG A C 1
ATOM 489 O O . ARG A 1 66 ? 12.013 -4.760 -16.834 1.00 97.31 66 ARG A O 1
ATOM 496 N N . THR A 1 67 ? 10.792 -2.913 -17.195 1.00 96.56 67 THR A N 1
ATOM 497 C CA . THR A 1 67 ? 11.937 -1.989 -17.204 1.00 96.56 67 THR A CA 1
ATOM 498 C C . THR A 1 67 ? 12.364 -1.539 -15.811 1.00 96.56 67 THR A C 1
ATOM 500 O O . THR A 1 67 ? 13.291 -0.749 -15.702 1.00 96.56 67 THR A O 1
ATOM 503 N N . VAL A 1 68 ? 11.687 -1.987 -14.749 1.00 97.06 68 VAL A N 1
ATOM 504 C CA . VAL A 1 68 ? 12.049 -1.619 -13.377 1.00 97.06 68 VAL A CA 1
ATOM 505 C C . VAL A 1 68 ? 13.401 -2.229 -13.001 1.00 97.06 68 VAL A C 1
ATOM 507 O O . VAL A 1 68 ? 13.603 -3.439 -13.135 1.00 97.06 68 VAL A O 1
ATOM 510 N N . GLU A 1 69 ? 14.297 -1.390 -12.485 1.00 95.12 69 GLU A N 1
ATOM 511 C CA . GLU A 1 69 ? 15.648 -1.749 -12.053 1.00 95.12 69 GLU A CA 1
ATOM 512 C C . GLU A 1 69 ? 15.889 -1.312 -10.605 1.00 95.12 69 GLU A C 1
ATOM 514 O O . GLU A 1 69 ? 15.337 -0.314 -10.151 1.00 95.12 69 GLU A O 1
ATOM 519 N N . ALA A 1 70 ? 16.716 -2.072 -9.884 1.00 95.75 70 ALA A N 1
ATOM 520 C CA . ALA A 1 70 ? 17.062 -1.801 -8.493 1.00 95.75 70 ALA A CA 1
ATOM 521 C C . ALA A 1 70 ? 18.297 -0.890 -8.405 1.00 95.75 70 ALA A C 1
ATOM 523 O O . ALA A 1 70 ? 19.396 -1.287 -8.799 1.00 95.75 70 ALA A O 1
ATOM 524 N N . VAL A 1 71 ? 18.130 0.325 -7.887 1.00 92.44 71 VAL A N 1
ATOM 525 C CA . VAL A 1 71 ? 19.183 1.332 -7.740 1.00 92.44 71 VAL A CA 1
ATOM 526 C C . VAL A 1 71 ? 18.819 2.356 -6.662 1.00 92.44 71 VAL A C 1
ATOM 528 O O . VAL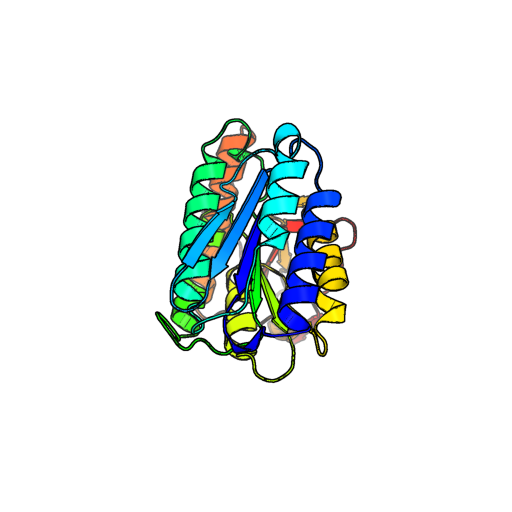 A 1 71 ? 17.662 2.722 -6.511 1.00 92.44 71 VAL A O 1
ATOM 531 N N . GLY A 1 72 ? 19.817 2.889 -5.954 1.00 90.81 72 GLY A N 1
ATOM 532 C CA . GLY A 1 72 ? 19.637 4.024 -5.041 1.00 90.81 72 GLY A CA 1
ATOM 533 C C . GLY A 1 72 ? 19.271 3.642 -3.604 1.00 90.81 72 GLY A C 1
ATOM 534 O O . GLY A 1 72 ? 19.441 2.491 -3.195 1.00 90.81 72 GLY A O 1
ATOM 535 N N . GLY A 1 73 ? 18.843 4.647 -2.833 1.00 91.38 73 GLY A N 1
ATOM 536 C CA . GLY A 1 73 ? 18.410 4.509 -1.438 1.00 91.38 73 GLY A CA 1
ATOM 537 C C . GLY A 1 73 ? 16.951 4.073 -1.314 1.00 91.38 73 GLY A C 1
ATOM 538 O O . GLY A 1 73 ? 16.385 3.558 -2.267 1.00 91.38 73 GLY A O 1
ATOM 539 N N . THR A 1 74 ? 16.341 4.310 -0.154 1.00 91.75 74 THR A N 1
ATOM 540 C CA . THR A 1 74 ? 14.982 3.852 0.186 1.00 91.75 74 THR A CA 1
ATOM 541 C C . THR A 1 74 ? 14.191 4.991 0.838 1.00 91.75 74 THR A C 1
ATOM 543 O O . THR A 1 74 ? 14.356 5.283 2.025 1.00 91.75 74 THR A O 1
ATOM 546 N N . ASN A 1 75 ? 13.322 5.639 0.067 1.00 95.50 75 ASN A N 1
ATOM 547 C CA . ASN A 1 75 ? 12.506 6.786 0.457 1.00 95.50 75 ASN A CA 1
ATOM 548 C C . ASN A 1 75 ? 11.019 6.419 0.443 1.00 95.50 75 ASN A C 1
ATOM 550 O O . ASN A 1 75 ? 10.258 6.781 -0.458 1.00 95.50 75 ASN A O 1
ATOM 554 N N . ILE A 1 76 ? 10.603 5.695 1.484 1.00 94.88 76 ILE A N 1
ATOM 555 C CA . ILE A 1 76 ? 9.213 5.246 1.655 1.00 94.88 76 ILE A CA 1
ATOM 556 C C . ILE A 1 76 ? 8.254 6.444 1.674 1.00 94.88 76 ILE A C 1
ATOM 558 O O . ILE A 1 76 ? 7.160 6.365 1.118 1.00 94.88 76 ILE A O 1
ATOM 562 N N . SER A 1 77 ? 8.665 7.565 2.279 1.00 96.00 77 SER A N 1
ATOM 563 C CA . SER A 1 77 ? 7.825 8.760 2.389 1.00 96.00 77 SER A CA 1
ATOM 564 C C . SER A 1 77 ? 7.427 9.330 1.027 1.00 96.00 77 SER A C 1
ATOM 566 O O . SER A 1 77 ? 6.242 9.555 0.792 1.00 96.00 77 SER A O 1
ATOM 568 N N . ALA A 1 78 ? 8.384 9.466 0.104 1.00 96.88 78 ALA A N 1
ATOM 569 C CA . ALA A 1 78 ? 8.123 9.963 -1.243 1.00 96.88 78 ALA A CA 1
ATOM 570 C C . ALA A 1 78 ? 7.234 8.997 -2.039 1.00 96.88 78 ALA A C 1
ATOM 572 O O . ALA A 1 78 ? 6.304 9.430 -2.722 1.00 96.88 78 ALA A O 1
ATOM 573 N N . GLY A 1 79 ? 7.480 7.686 -1.910 1.00 97.50 79 GLY A N 1
ATOM 574 C CA . GLY A 1 79 ? 6.669 6.658 -2.563 1.00 97.50 79 GLY A CA 1
ATOM 575 C C . GLY A 1 79 ? 5.207 6.694 -2.112 1.00 97.50 79 GLY A C 1
ATOM 576 O O . GLY A 1 79 ? 4.298 6.684 -2.945 1.00 97.50 79 GLY A O 1
ATOM 577 N N . LEU A 1 80 ? 4.971 6.788 -0.799 1.00 97.19 80 LEU A N 1
ATOM 578 C CA . LEU A 1 80 ? 3.623 6.889 -0.235 1.00 97.19 80 LEU A CA 1
ATOM 579 C C . LEU A 1 80 ? 2.928 8.192 -0.638 1.00 97.19 80 LEU A C 1
ATOM 581 O O . LEU A 1 80 ? 1.779 8.149 -1.070 1.00 97.19 80 LEU A O 1
ATOM 585 N N . ASP A 1 81 ? 3.609 9.335 -0.553 1.00 97.81 81 ASP A N 1
ATOM 586 C CA . ASP A 1 81 ? 3.022 10.632 -0.905 1.00 97.81 81 ASP A CA 1
ATOM 587 C C . ASP A 1 81 ? 2.558 10.681 -2.359 1.00 97.81 81 ASP A C 1
ATOM 589 O O . ASP A 1 81 ? 1.441 11.130 -2.642 1.00 97.81 81 ASP A O 1
ATOM 593 N N . LEU A 1 82 ? 3.398 10.188 -3.274 1.00 98.25 82 LEU A N 1
ATOM 594 C CA . LEU A 1 82 ? 3.082 10.145 -4.695 1.00 98.25 82 LEU A CA 1
ATOM 595 C C . LEU A 1 82 ? 1.914 9.193 -4.969 1.00 98.25 82 LEU A C 1
ATOM 597 O O . LEU A 1 82 ? 0.988 9.548 -5.696 1.00 98.25 82 LEU A O 1
ATOM 601 N N . ALA A 1 83 ? 1.902 8.021 -4.331 1.00 98.00 83 ALA A N 1
ATOM 602 C CA . ALA A 1 83 ? 0.812 7.062 -4.465 1.00 98.00 83 ALA A CA 1
ATOM 603 C C . ALA A 1 83 ? -0.517 7.593 -3.911 1.00 98.00 83 ALA A C 1
ATOM 605 O O . ALA A 1 83 ? -1.559 7.406 -4.537 1.00 98.00 83 ALA A O 1
ATOM 606 N N . TYR A 1 84 ? -0.497 8.284 -2.768 1.00 97.12 84 TYR A N 1
ATOM 607 C CA . TYR A 1 84 ? -1.688 8.910 -2.192 1.00 97.12 84 TYR A CA 1
ATOM 608 C C . TYR A 1 84 ? -2.184 10.079 -3.044 1.00 97.12 84 TYR A C 1
ATOM 610 O O . TYR A 1 84 ? -3.389 10.220 -3.245 1.00 97.12 84 TYR A O 1
ATOM 618 N N . GLY A 1 85 ? -1.275 10.889 -3.595 1.00 97.00 85 GLY A N 1
ATOM 619 C CA . GLY A 1 85 ? -1.614 11.937 -4.559 1.00 97.00 85 GLY A CA 1
ATOM 620 C C . GLY A 1 85 ? -2.306 11.377 -5.794 1.00 97.00 85 GLY A C 1
ATOM 621 O O . GLY A 1 85 ? -3.371 11.860 -6.180 1.00 97.00 85 GLY A O 1
ATOM 622 N N . GLU A 1 86 ? -1.753 10.306 -6.351 1.00 96.75 86 GLU A N 1
ATOM 623 C CA . GLU A 1 86 ? -2.316 9.640 -7.519 1.00 96.75 86 GLU A CA 1
ATOM 624 C C . GLU A 1 86 ? -3.660 8.966 -7.210 1.00 96.75 86 GLU A C 1
ATOM 626 O O . GLU A 1 86 ? -4.585 8.993 -8.022 1.00 96.75 86 GLU A O 1
ATOM 631 N N . ALA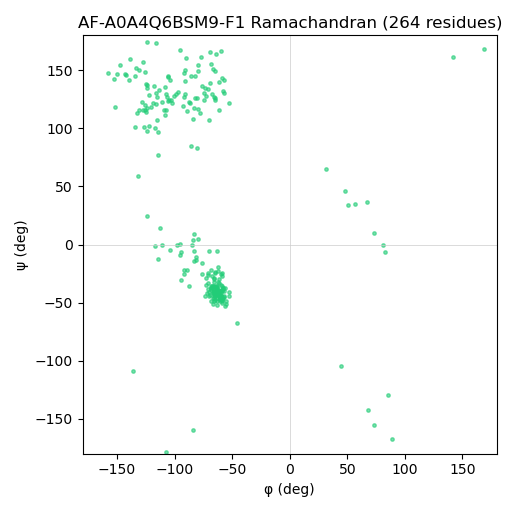 A 1 87 ? -3.814 8.418 -6.003 1.00 94.31 87 ALA A N 1
ATOM 632 C CA . ALA A 1 87 ? -5.073 7.844 -5.552 1.00 94.31 87 ALA A CA 1
ATOM 633 C C . ALA A 1 87 ? -6.177 8.886 -5.372 1.00 94.31 87 ALA A C 1
ATOM 635 O O . ALA A 1 87 ? -7.307 8.644 -5.802 1.00 94.31 87 ALA A O 1
ATOM 636 N N . ARG A 1 88 ? -5.852 10.059 -4.820 1.00 93.31 88 ARG A N 1
ATOM 637 C CA . ARG A 1 88 ? -6.775 11.201 -4.776 1.00 93.31 88 ARG A CA 1
ATOM 638 C C . ARG A 1 88 ? -7.154 11.660 -6.178 1.00 93.31 88 ARG A C 1
ATOM 640 O O . ARG A 1 88 ? -8.327 11.896 -6.443 1.00 93.31 88 ARG A O 1
ATOM 647 N N . HIS A 1 89 ? -6.186 11.759 -7.091 1.00 92.62 89 HIS A N 1
ATOM 648 C CA . HIS A 1 89 ? -6.470 12.137 -8.473 1.00 92.62 89 HIS A CA 1
ATOM 649 C C . HIS A 1 89 ? -7.445 11.153 -9.131 1.00 92.62 89 HIS A C 1
ATOM 651 O O . HIS A 1 89 ? -8.469 11.572 -9.673 1.00 92.62 89 HIS A O 1
ATOM 657 N N . ALA A 1 90 ? -7.197 9.850 -9.000 1.00 90.88 90 ALA A N 1
ATOM 658 C CA . ALA A 1 90 ? -8.065 8.813 -9.545 1.00 90.88 90 ALA A CA 1
ATOM 659 C C . ALA A 1 90 ? -9.502 8.866 -8.997 1.00 90.88 90 ALA A C 1
ATOM 661 O O . ALA A 1 90 ? -10.439 8.594 -9.743 1.00 90.88 90 ALA A O 1
ATOM 662 N N . GLN A 1 91 ? -9.694 9.247 -7.729 1.00 85.94 91 GLN A N 1
ATOM 663 C CA . GLN A 1 91 ? -11.027 9.423 -7.135 1.00 85.94 91 GLN A CA 1
ATOM 664 C C . GLN A 1 91 ? -11.829 10.566 -7.781 1.00 85.94 91 GLN A C 1
ATOM 666 O O . GLN A 1 91 ? -13.054 10.542 -7.735 1.00 85.94 91 GLN A O 1
ATOM 671 N N . THR A 1 92 ? -11.165 11.550 -8.402 1.00 86.31 92 THR A N 1
ATOM 672 C CA . THR A 1 92 ? -11.837 12.647 -9.129 1.00 86.31 92 THR A CA 1
ATOM 673 C C . THR A 1 92 ? -12.264 12.271 -10.549 1.00 86.31 92 THR A C 1
ATOM 675 O O . THR A 1 92 ? -12.999 13.022 -11.192 1.00 86.31 92 THR A O 1
ATOM 678 N N . LEU A 1 93 ? -11.806 11.123 -11.058 1.00 83.94 93 LEU A N 1
ATOM 679 C CA . LEU A 1 93 ? -12.163 10.637 -12.387 1.00 83.94 93 LEU A CA 1
ATOM 680 C C . LEU A 1 93 ? -13.556 9.981 -12.371 1.00 83.94 93 LEU A C 1
ATOM 682 O O . LEU A 1 93 ? -13.984 9.473 -11.332 1.00 83.94 93 LEU A O 1
ATOM 686 N N . PRO A 1 94 ? -14.272 9.937 -13.512 1.00 77.56 94 PRO A N 1
ATOM 687 C CA . PRO A 1 94 ? -15.587 9.301 -13.589 1.00 77.56 94 PRO A CA 1
ATOM 688 C C . PRO A 1 94 ? -15.575 7.856 -13.063 1.00 77.56 94 PRO A C 1
ATOM 690 O O . PRO A 1 94 ? -14.832 7.015 -13.569 1.00 77.56 94 PRO A O 1
ATOM 693 N N . GLY A 1 95 ? -16.405 7.572 -12.053 1.00 71.00 95 GLY A N 1
ATOM 694 C CA . GLY A 1 95 ? -16.499 6.263 -11.393 1.00 71.00 95 GLY A CA 1
ATOM 695 C C . GLY A 1 95 ? -15.425 5.984 -10.331 1.00 71.00 95 GLY A C 1
ATOM 696 O O . GLY A 1 95 ? -15.442 4.914 -9.722 1.00 71.00 95 GLY A O 1
ATOM 697 N N . GLY A 1 96 ? -14.499 6.919 -10.096 1.00 70.75 96 GLY A N 1
ATOM 698 C CA . GLY A 1 96 ? -13.442 6.801 -9.089 1.00 70.75 96 GLY A CA 1
ATOM 699 C C . GLY A 1 96 ? -13.920 7.033 -7.655 1.00 70.75 96 GLY A C 1
ATOM 700 O O . GLY A 1 96 ? -13.343 6.484 -6.719 1.00 70.75 96 GLY A O 1
ATOM 701 N N . ASP A 1 97 ? -15.002 7.784 -7.477 1.00 67.38 97 ASP A N 1
ATOM 702 C CA . ASP A 1 97 ? -15.639 8.047 -6.189 1.00 67.38 97 ASP A CA 1
ATOM 703 C C . ASP A 1 97 ? -16.152 6.760 -5.532 1.00 67.38 97 ASP A C 1
ATOM 705 O O . ASP A 1 97 ? -15.947 6.565 -4.334 1.00 67.38 97 ASP A O 1
ATOM 709 N N . ASN A 1 98 ? -16.744 5.844 -6.302 1.00 65.69 98 ASN A N 1
ATOM 710 C CA . ASN A 1 98 ? -17.257 4.553 -5.830 1.00 65.69 98 ASN A CA 1
ATOM 711 C C . ASN A 1 98 ? -16.212 3.432 -5.724 1.00 65.69 98 ASN A C 1
ATOM 713 O O . ASN A 1 98 ? -16.533 2.357 -5.213 1.00 65.69 98 ASN A O 1
ATOM 717 N N . ALA A 1 99 ? -14.974 3.665 -6.156 1.00 70.00 99 ALA A N 1
ATOM 718 C CA . ALA A 1 99 ? -13.925 2.656 -6.127 1.00 70.00 99 ALA A CA 1
ATOM 719 C C . ALA A 1 99 ? -13.250 2.556 -4.749 1.00 70.00 99 ALA A C 1
ATOM 721 O O . ALA A 1 99 ? -13.025 3.551 -4.057 1.00 70.00 99 ALA A O 1
ATOM 722 N N . VAL A 1 100 ? -12.866 1.337 -4.364 1.00 75.31 100 VAL A N 1
ATOM 723 C CA . VAL A 1 100 ? -11.981 1.118 -3.214 1.00 75.31 100 VAL A CA 1
ATOM 724 C C . VAL A 1 100 ? -10.546 1.435 -3.643 1.00 75.31 100 VAL A C 1
ATOM 726 O O . VAL A 1 100 ? -9.958 0.734 -4.472 1.00 75.31 100 VAL A O 1
ATOM 729 N N . SER A 1 101 ? -9.966 2.493 -3.076 1.00 87.69 101 SER A N 1
ATOM 730 C CA . SER A 1 101 ? -8.563 2.851 -3.299 1.00 87.69 101 SER A CA 1
ATOM 731 C C . SER A 1 101 ? -7.667 2.106 -2.317 1.00 87.69 101 SER A C 1
ATOM 733 O O . SER A 1 101 ? -7.810 2.245 -1.106 1.00 87.69 101 SER A O 1
ATOM 735 N N . VAL A 1 102 ? -6.720 1.331 -2.846 1.00 90.00 102 VAL A N 1
ATOM 736 C CA . VAL A 1 102 ? -5.743 0.580 -2.046 1.00 90.00 102 VAL A CA 1
ATOM 737 C C . VAL A 1 102 ? -4.339 0.873 -2.555 1.00 90.00 102 VAL A C 1
ATOM 739 O O . VAL A 1 102 ? -4.061 0.649 -3.739 1.00 90.00 102 VAL A O 1
ATOM 742 N N . ALA A 1 103 ? -3.486 1.368 -1.666 1.00 95.62 103 ALA A N 1
ATOM 743 C CA . ALA A 1 103 ? -2.048 1.488 -1.819 1.00 95.62 103 ALA A CA 1
ATOM 744 C C . ALA A 1 103 ? -1.361 0.225 -1.273 1.00 95.62 103 ALA A C 1
ATOM 746 O O . ALA A 1 103 ? -1.648 -0.222 -0.163 1.00 95.62 103 ALA A O 1
ATOM 747 N N . LEU A 1 104 ? -0.468 -0.368 -2.063 1.00 96.31 104 LEU A N 1
ATOM 748 C CA . LEU A 1 104 ? 0.260 -1.589 -1.715 1.00 96.31 104 LEU A CA 1
ATOM 749 C C . LEU A 1 104 ? 1.752 -1.267 -1.646 1.00 96.31 104 LEU A C 1
ATOM 751 O O . LEU A 1 104 ? 2.403 -1.174 -2.682 1.00 96.31 104 LEU A O 1
ATOM 755 N N . LEU A 1 105 ? 2.279 -1.075 -0.439 1.00 96.94 105 LEU A N 1
ATOM 756 C CA . LEU A 1 105 ? 3.691 -0.791 -0.193 1.00 96.94 105 LEU A CA 1
ATOM 757 C C . LEU A 1 105 ? 4.498 -2.088 -0.159 1.00 96.94 105 LEU A C 1
ATOM 759 O O . LEU A 1 105 ? 4.284 -2.911 0.722 1.00 96.94 105 LEU A O 1
ATOM 763 N N . LEU A 1 106 ? 5.448 -2.260 -1.072 1.00 96.31 106 LEU A N 1
ATOM 764 C CA . LEU A 1 106 ? 6.366 -3.398 -1.123 1.00 96.31 106 LEU A CA 1
ATOM 765 C C . LEU A 1 106 ? 7.796 -2.902 -0.910 1.00 96.31 106 LEU A C 1
ATOM 767 O O . LEU A 1 106 ? 8.252 -2.095 -1.711 1.00 96.31 106 LEU A O 1
ATOM 771 N N . SER A 1 107 ? 8.489 -3.386 0.125 1.00 92.94 107 SER A N 1
ATOM 772 C CA . SER A 1 107 ? 9.871 -2.988 0.439 1.00 92.94 107 SER A CA 1
ATOM 773 C C . SER A 1 107 ? 10.656 -4.112 1.117 1.00 92.94 107 SER A C 1
ATOM 775 O O . SER A 1 107 ? 10.083 -4.906 1.865 1.00 92.94 107 SER A O 1
ATOM 777 N N . ASP A 1 108 ? 11.960 -4.191 0.848 1.00 84.94 108 ASP A N 1
ATOM 778 C CA . ASP A 1 108 ? 12.907 -5.093 1.523 1.00 84.94 108 ASP A CA 1
ATOM 779 C C . ASP A 1 108 ? 13.920 -4.357 2.419 1.00 84.94 108 ASP A C 1
ATOM 781 O O . ASP A 1 108 ? 14.757 -4.985 3.076 1.00 84.94 108 ASP A O 1
ATOM 785 N N . GLY A 1 109 ? 13.824 -3.025 2.463 1.00 78.94 109 GLY A N 1
ATOM 786 C CA . GLY A 1 109 ? 14.815 -2.140 3.051 1.00 78.94 109 GLY A CA 1
ATOM 787 C C . GLY A 1 109 ? 14.311 -1.346 4.253 1.00 78.94 109 GLY A C 1
ATOM 788 O O . GLY A 1 109 ? 13.138 -1.351 4.629 1.00 78.94 109 GLY A O 1
ATOM 789 N N . GLN A 1 110 ? 15.246 -0.642 4.884 1.00 84.44 110 GLN A N 1
ATOM 790 C CA . GLN A 1 110 ? 14.951 0.365 5.904 1.00 84.44 110 GLN A CA 1
ATOM 791 C C . GLN A 1 110 ? 14.828 1.725 5.229 1.00 84.44 110 GLN A C 1
ATOM 793 O O . GLN A 1 110 ? 15.534 1.996 4.260 1.00 84.44 110 GLN A O 1
ATOM 798 N N . ALA A 1 111 ? 13.977 2.606 5.752 1.00 83.69 111 ALA A N 1
ATOM 799 C CA . ALA A 1 111 ? 13.917 3.975 5.259 1.00 83.69 111 ALA A CA 1
ATOM 800 C C . ALA A 1 111 ? 15.280 4.661 5.479 1.00 83.69 111 ALA A C 1
ATOM 802 O O . ALA A 1 111 ? 15.722 4.841 6.612 1.00 83.69 111 ALA A O 1
ATOM 803 N N . THR A 1 112 ? 15.951 5.025 4.388 1.00 84.81 112 THR A N 1
ATOM 804 C CA . THR A 1 112 ? 17.290 5.642 4.392 1.00 84.81 112 THR A CA 1
ATOM 805 C C . THR A 1 112 ? 17.285 7.080 3.879 1.00 84.81 112 THR A C 1
ATOM 807 O O . THR A 1 112 ? 18.265 7.799 4.071 1.00 84.81 112 THR A O 1
ATOM 810 N N . ALA A 1 113 ? 16.188 7.518 3.259 1.00 85.62 113 ALA A N 1
ATOM 811 C CA . ALA A 1 113 ? 16.001 8.871 2.755 1.00 85.62 113 ALA A CA 1
ATOM 812 C C . ALA A 1 113 ? 14.579 9.378 3.039 1.00 85.62 113 ALA A C 1
ATOM 814 O O . ALA A 1 113 ? 13.652 8.597 3.260 1.00 85.62 113 ALA A O 1
ATOM 815 N N . GLY A 1 114 ? 14.420 10.702 3.019 1.00 90.19 114 GLY A N 1
ATOM 816 C CA . GLY A 1 114 ? 13.157 11.356 3.348 1.00 90.19 114 GLY A CA 1
ATOM 817 C C . GLY A 1 114 ? 12.791 11.213 4.825 1.00 90.19 114 GLY A C 1
ATOM 818 O O . GLY A 1 114 ? 13.646 11.299 5.707 1.00 90.19 114 GLY A O 1
ATOM 819 N N . ASP A 1 115 ? 11.501 11.031 5.091 1.00 88.38 115 ASP A N 1
ATOM 820 C CA . ASP A 1 115 ? 10.975 10.847 6.439 1.00 88.38 115 ASP A CA 1
ATOM 821 C C . ASP A 1 115 ? 11.091 9.381 6.871 1.00 88.38 115 ASP A C 1
ATOM 823 O O . ASP A 1 115 ? 10.373 8.507 6.381 1.00 88.38 115 ASP A O 1
ATOM 827 N N . THR A 1 116 ? 12.016 9.115 7.791 1.00 87.94 116 THR A N 1
ATOM 828 C CA . THR A 1 116 ? 12.274 7.779 8.344 1.00 87.94 116 THR A C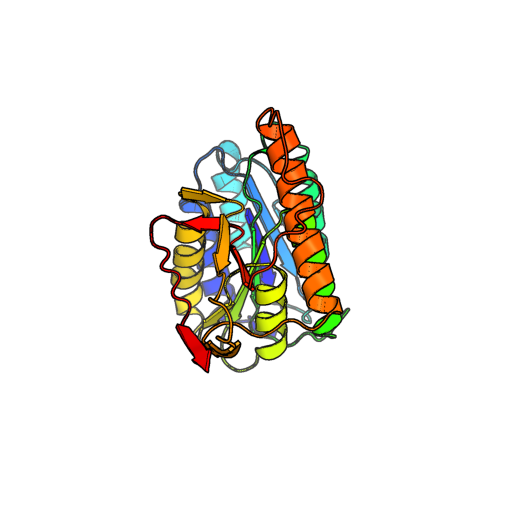A 1
ATOM 829 C C . THR A 1 116 ? 11.531 7.539 9.660 1.00 87.94 116 THR A C 1
ATOM 831 O O . THR A 1 116 ? 11.650 6.473 10.263 1.00 87.94 116 THR A O 1
ATOM 834 N N . ASN A 1 117 ? 10.750 8.515 10.138 1.00 90.00 117 ASN A N 1
ATOM 835 C CA . ASN A 1 117 ? 10.031 8.392 11.394 1.00 90.00 117 ASN A CA 1
ATOM 836 C C . ASN A 1 117 ? 8.751 7.568 11.203 1.00 90.00 117 ASN A C 1
ATOM 838 O O . ASN A 1 117 ? 7.808 7.993 10.532 1.00 90.00 117 ASN A O 1
ATOM 842 N N . ALA A 1 118 ? 8.680 6.415 11.872 1.00 87.88 118 ALA A N 1
ATOM 843 C CA . ALA A 1 118 ? 7.525 5.525 11.800 1.00 87.88 118 ALA A CA 1
ATOM 844 C C . ALA A 1 118 ? 6.193 6.232 12.110 1.00 87.88 118 ALA A C 1
ATOM 846 O O . ALA A 1 118 ? 5.215 6.006 11.406 1.00 87.88 118 ALA A O 1
ATOM 847 N N . ASN A 1 119 ? 6.143 7.130 13.103 1.00 87.25 119 ASN A N 1
ATOM 848 C CA . ASN A 1 119 ? 4.910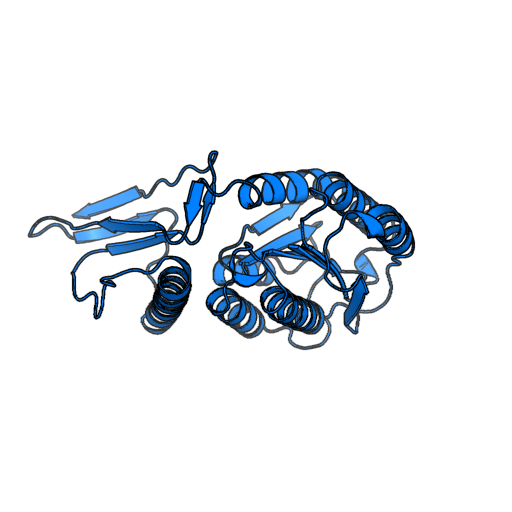 7.843 13.455 1.00 87.25 119 ASN A CA 1
ATOM 849 C C . ASN A 1 119 ? 4.481 8.836 12.373 1.00 87.25 119 ASN A C 1
ATOM 851 O O . ASN A 1 119 ? 3.285 9.006 12.145 1.00 87.25 119 ASN A O 1
ATOM 855 N N . ALA A 1 120 ? 5.433 9.484 11.704 1.00 91.38 120 ALA A N 1
ATOM 856 C CA . ALA A 1 120 ? 5.125 10.436 10.648 1.00 91.38 120 ALA A CA 1
ATOM 857 C C . ALA A 1 120 ? 4.617 9.720 9.383 1.00 91.38 120 ALA A C 1
ATOM 859 O O . ALA A 1 120 ? 3.592 10.110 8.822 1.00 91.38 120 ALA A O 1
ATOM 860 N N . LEU A 1 121 ? 5.226 8.591 9.004 1.00 92.75 121 LEU A N 1
ATOM 861 C CA . LEU A 1 121 ? 4.712 7.723 7.933 1.00 92.75 121 LEU A CA 1
ATOM 862 C C . LEU A 1 121 ? 3.334 7.132 8.264 1.00 92.75 121 LEU A C 1
ATOM 864 O O . LEU A 1 121 ? 2.451 7.030 7.404 1.00 92.75 121 LEU A O 1
ATOM 868 N N . ALA A 1 122 ? 3.118 6.781 9.530 1.00 87.31 122 ALA A N 1
ATOM 869 C CA . ALA A 1 122 ? 1.828 6.315 10.009 1.00 87.31 122 ALA A CA 1
ATOM 870 C C . ALA A 1 122 ? 0.759 7.417 9.941 1.00 87.31 122 ALA A C 1
ATOM 872 O O . ALA A 1 122 ? -0.376 7.143 9.556 1.00 87.31 122 ALA A O 1
ATOM 873 N N . ALA A 1 123 ? 1.115 8.666 10.261 1.00 86.50 123 ALA A N 1
ATOM 874 C CA . ALA A 1 123 ? 0.217 9.812 10.148 1.00 86.50 123 ALA A CA 1
ATOM 875 C C . ALA A 1 123 ? -0.215 10.055 8.693 1.00 86.50 123 ALA A C 1
ATOM 877 O O . ALA A 1 123 ? -1.405 10.244 8.447 1.00 86.50 123 ALA A O 1
ATOM 878 N N . ARG A 1 124 ? 0.710 9.945 7.726 1.00 94.06 124 ARG A N 1
ATOM 879 C CA . ARG A 1 124 ? 0.388 10.010 6.285 1.00 94.06 124 ARG A CA 1
ATOM 880 C C . ARG A 1 124 ? -0.631 8.945 5.889 1.00 94.06 124 ARG A C 1
ATOM 882 O O . ARG A 1 124 ? -1.605 9.241 5.208 1.00 94.06 124 ARG A O 1
ATOM 889 N N . SER A 1 125 ? -0.430 7.716 6.357 1.00 90.62 125 SER A N 1
ATOM 890 C CA . SER A 1 125 ? -1.324 6.587 6.060 1.00 90.62 125 SER A CA 1
ATOM 891 C C . SER A 1 125 ? -2.691 6.746 6.727 1.00 90.62 125 SER A C 1
ATOM 893 O O . SER A 1 125 ? -3.714 6.469 6.111 1.00 90.62 125 SER A O 1
ATOM 895 N N . SER A 1 126 ? -2.724 7.288 7.948 1.00 83.12 126 SER A N 1
ATOM 896 C CA . SER A 1 126 ? -3.970 7.653 8.626 1.00 83.12 126 SER A CA 1
ATOM 897 C C . SER A 1 126 ? -4.740 8.734 7.868 1.00 83.12 126 SER A C 1
ATOM 899 O O . SER A 1 126 ? -5.961 8.645 7.765 1.00 83.12 126 SER A O 1
ATOM 901 N N . GLN A 1 127 ? -4.049 9.755 7.353 1.00 85.00 127 GLN A N 1
ATOM 902 C CA . GLN A 1 127 ? -4.665 10.811 6.551 1.00 85.00 127 GLN A CA 1
ATOM 903 C C . GLN A 1 127 ? -5.197 10.253 5.225 1.00 85.00 127 GLN A C 1
ATOM 905 O O . GLN A 1 127 ? -6.359 10.469 4.893 1.00 85.00 127 GLN A O 1
ATOM 910 N N . ALA A 1 128 ? -4.386 9.478 4.501 1.00 87.75 128 ALA A N 1
ATOM 911 C CA . ALA A 1 128 ? -4.804 8.830 3.260 1.00 87.75 128 ALA A CA 1
ATOM 912 C C . ALA A 1 128 ? -6.039 7.944 3.480 1.00 87.75 128 ALA A C 1
ATOM 914 O O . ALA A 1 128 ? -6.968 7.943 2.674 1.00 87.75 128 ALA A O 1
ATOM 915 N N . PHE A 1 129 ? -6.114 7.260 4.619 1.00 82.94 129 PHE A N 1
ATOM 916 C CA . PHE A 1 129 ? -7.275 6.458 4.963 1.00 82.94 129 PHE A CA 1
ATOM 917 C C . PHE A 1 129 ? -8.522 7.290 5.316 1.00 82.94 129 PHE A C 1
ATOM 919 O O . PHE A 1 129 ? -9.622 6.899 4.932 1.00 82.94 129 PHE A O 1
ATOM 926 N N . GLN A 1 130 ? -8.391 8.476 5.924 1.00 76.12 130 GLN A N 1
ATOM 927 C CA . GLN A 1 130 ? -9.510 9.434 6.036 1.00 76.12 130 GLN A CA 1
ATOM 928 C C . GLN A 1 130 ? -9.983 9.904 4.646 1.00 76.12 130 GLN A C 1
ATOM 930 O O . GLN A 1 130 ? -11.175 10.070 4.397 1.00 76.12 130 GLN A O 1
ATOM 935 N N . GLU A 1 131 ? -9.065 9.998 3.687 1.00 80.19 131 GLU A N 1
ATOM 936 C CA . GLU A 1 131 ? -9.336 10.228 2.261 1.00 80.19 131 GLU A CA 1
ATOM 937 C C . GLU A 1 131 ? -9.780 8.931 1.531 1.00 80.19 131 GLU A C 1
ATOM 939 O O . GLU A 1 131 ? -10.121 8.928 0.348 1.00 80.19 131 GLU A O 1
ATOM 944 N N . GLY A 1 132 ? -9.960 7.831 2.275 1.00 76.31 132 GLY A N 1
ATOM 945 C CA . GLY A 1 132 ? -10.470 6.513 1.859 1.00 76.31 132 GLY A CA 1
ATOM 946 C C . GLY A 1 132 ? -9.554 5.770 0.906 1.00 76.31 132 GLY A C 1
ATOM 947 O O . GLY A 1 132 ? -10.006 5.082 -0.011 1.00 76.31 132 GLY A O 1
ATOM 948 N N . ILE A 1 133 ? -8.261 5.931 1.143 1.00 86.62 133 ILE A N 1
ATOM 949 C CA . ILE A 1 133 ? -7.183 5.176 0.535 1.00 86.62 133 ILE A CA 1
ATOM 950 C C . ILE A 1 133 ? -6.623 4.265 1.626 1.00 86.62 133 ILE A C 1
ATOM 952 O O . ILE A 1 133 ? -6.047 4.732 2.603 1.00 86.62 133 ILE A O 1
ATOM 956 N N . GLN A 1 134 ? -6.825 2.961 1.482 1.00 88.75 134 GLN A N 1
ATOM 957 C CA . GLN A 1 134 ? -6.263 1.971 2.399 1.00 88.75 134 GLN A CA 1
ATOM 958 C C . GLN A 1 134 ? -4.800 1.706 2.057 1.00 88.75 134 GLN A C 1
ATOM 960 O O . GLN A 1 134 ? -4.444 1.735 0.880 1.00 88.75 134 GLN A O 1
ATOM 965 N N . THR A 1 135 ? -3.975 1.378 3.048 1.00 92.88 135 THR A N 1
ATOM 966 C CA . THR A 1 135 ? -2.550 1.084 2.830 1.00 92.88 135 THR A CA 1
ATOM 967 C C . THR A 1 135 ? -2.175 -0.253 3.432 1.00 92.88 135 THR A C 1
ATOM 969 O O . THR A 1 135 ? -2.183 -0.401 4.649 1.00 92.88 135 THR A O 1
ATOM 972 N N . SER A 1 136 ? -1.787 -1.202 2.584 1.00 93.62 136 SER A N 1
ATOM 973 C CA . SER A 1 136 ? -1.229 -2.495 2.993 1.00 93.62 136 SER A CA 1
ATOM 974 C C . SER A 1 136 ? 0.277 -2.511 2.749 1.00 93.62 136 SER A C 1
ATOM 976 O O . SER A 1 136 ? 0.750 -1.929 1.772 1.00 93.62 136 SER A O 1
ATOM 978 N N . ALA A 1 137 ? 1.035 -3.173 3.622 1.00 94.44 137 ALA A N 1
ATOM 979 C CA . ALA A 1 137 ? 2.494 -3.202 3.571 1.00 94.44 137 ALA A CA 1
ATOM 980 C C . ALA A 1 137 ? 3.035 -4.639 3.503 1.00 94.44 137 ALA A C 1
ATOM 982 O O . ALA A 1 137 ? 2.613 -5.517 4.256 1.00 94.44 137 ALA A O 1
ATOM 983 N N . PHE A 1 138 ? 3.997 -4.861 2.611 1.00 95.12 138 PHE A N 1
ATOM 984 C CA . PHE A 1 138 ? 4.643 -6.134 2.309 1.00 95.12 138 PHE A CA 1
ATOM 985 C C . PHE A 1 138 ? 6.141 -5.980 2.529 1.00 95.12 138 PHE A C 1
ATOM 987 O O . PHE A 1 138 ? 6.839 -5.395 1.702 1.00 95.12 138 PHE A O 1
ATOM 994 N N . GLY A 1 139 ? 6.615 -6.487 3.659 1.00 93.38 139 GLY A N 1
ATOM 995 C CA . GLY A 1 139 ? 8.029 -6.484 3.991 1.00 93.38 139 GLY A CA 1
ATOM 996 C C . GLY A 1 139 ? 8.701 -7.769 3.527 1.00 93.38 139 GLY A C 1
ATOM 997 O O . GLY A 1 139 ? 8.221 -8.861 3.841 1.00 93.38 139 GLY A O 1
ATOM 998 N N . VAL A 1 140 ? 9.784 -7.645 2.763 1.00 90.56 140 VAL A N 1
ATOM 999 C CA . VAL A 1 140 ? 10.495 -8.771 2.144 1.00 90.56 140 VAL A CA 1
ATOM 1000 C C . VAL A 1 140 ? 11.840 -9.007 2.826 1.00 90.56 140 VAL A C 1
ATOM 1002 O O . VAL A 1 140 ? 12.608 -8.083 3.070 1.00 90.56 140 VAL A O 1
ATOM 1005 N N . GLY A 1 141 ? 12.150 -10.270 3.107 1.00 86.44 141 GLY A N 1
ATOM 1006 C CA . GLY A 1 141 ? 13.384 -10.669 3.770 1.00 86.44 141 GLY A CA 1
ATOM 1007 C C . GLY A 1 141 ? 13.383 -10.323 5.258 1.00 86.44 141 GLY A C 1
ATOM 1008 O O . GLY A 1 141 ? 12.343 -10.244 5.902 1.00 86.44 141 GLY A O 1
ATOM 1009 N N . THR A 1 142 ? 14.572 -10.156 5.835 1.00 78.25 142 THR A N 1
ATOM 1010 C CA . THR A 1 142 ? 14.741 -9.953 7.286 1.00 78.25 142 THR A CA 1
ATOM 1011 C C . THR A 1 142 ? 15.338 -8.599 7.654 1.00 78.25 142 THR A C 1
ATOM 1013 O O . THR A 1 142 ? 15.567 -8.348 8.833 1.00 78.25 142 THR A O 1
ATOM 1016 N N . GLN A 1 143 ? 15.666 -7.761 6.668 1.00 78.12 143 GLN A N 1
ATOM 1017 C CA . GLN A 1 143 ? 16.427 -6.524 6.885 1.00 78.12 143 GLN A CA 1
ATOM 1018 C C . GLN A 1 143 ? 15.576 -5.253 6.832 1.00 78.12 143 GLN A C 1
ATOM 1020 O O . GLN A 1 143 ? 16.094 -4.180 7.143 1.00 78.12 143 GLN A O 1
ATOM 1025 N N . PHE A 1 144 ? 14.292 -5.374 6.500 1.00 81.31 144 PHE A N 1
ATOM 1026 C CA . PHE A 1 144 ? 13.361 -4.255 6.434 1.00 81.31 144 PHE A CA 1
ATOM 1027 C C . PHE A 1 144 ? 12.890 -3.785 7.820 1.00 81.31 144 PHE A C 1
ATOM 1029 O O . PHE A 1 144 ? 12.962 -4.515 8.813 1.00 81.31 144 PHE A O 1
ATOM 1036 N N . ASP A 1 145 ? 12.358 -2.563 7.888 1.00 85.12 145 ASP A N 1
ATOM 1037 C CA . ASP A 1 145 ? 11.817 -1.993 9.128 1.00 85.12 145 ASP A CA 1
ATOM 1038 C C . ASP A 1 145 ? 10.395 -2.514 9.419 1.00 85.12 145 ASP A C 1
ATOM 1040 O O . ASP A 1 145 ? 9.379 -1.893 9.090 1.00 85.12 145 ASP A O 1
ATOM 1044 N N . ALA A 1 146 ? 10.319 -3.703 10.022 1.00 86.38 146 ALA A N 1
ATOM 1045 C CA . ALA A 1 146 ? 9.056 -4.357 10.363 1.00 86.38 146 ALA A CA 1
ATOM 1046 C C . ALA A 1 146 ? 8.142 -3.528 11.288 1.00 86.38 146 ALA A C 1
ATOM 1048 O O . ALA A 1 146 ? 6.950 -3.422 10.979 1.00 86.38 146 ALA A O 1
ATOM 1049 N N . PRO A 1 147 ? 8.634 -2.913 12.385 1.00 86.75 147 PRO A N 1
ATOM 1050 C CA . PRO A 1 147 ? 7.819 -2.017 13.205 1.00 86.75 147 PRO A CA 1
ATOM 1051 C C . PRO A 1 147 ? 7.216 -0.852 12.413 1.00 86.75 147 PRO A C 1
ATOM 1053 O O . PRO A 1 147 ? 6.022 -0.571 12.557 1.00 86.75 147 PRO A O 1
ATOM 1056 N N . LEU A 1 148 ? 8.003 -0.200 11.553 1.00 90.81 148 LEU A N 1
ATOM 1057 C CA . LEU A 1 148 ? 7.536 0.900 10.709 1.00 90.81 148 LEU A CA 1
ATOM 1058 C C . LEU A 1 148 ? 6.462 0.429 9.729 1.00 90.81 148 LEU A C 1
ATOM 1060 O O . LEU A 1 148 ? 5.373 1.003 9.700 1.00 90.81 148 LEU A O 1
ATOM 1064 N N . MET A 1 149 ? 6.724 -0.637 8.968 1.00 91.25 149 MET A N 1
ATOM 1065 C CA . MET A 1 149 ? 5.782 -1.149 7.966 1.00 91.25 149 MET A CA 1
ATOM 1066 C C . MET A 1 149 ? 4.481 -1.651 8.597 1.00 91.25 149 MET A C 1
ATOM 1068 O O . MET A 1 149 ? 3.398 -1.379 8.077 1.00 91.25 149 MET A O 1
ATOM 1072 N N . SER A 1 150 ? 4.569 -2.324 9.748 1.00 87.50 150 SER A N 1
ATOM 1073 C CA . SER A 1 150 ? 3.391 -2.740 10.511 1.00 87.50 150 SER A CA 1
ATOM 1074 C C . SER A 1 150 ? 2.574 -1.538 10.981 1.00 87.50 150 SER A C 1
ATOM 1076 O O . SER A 1 150 ? 1.348 -1.587 10.936 1.00 87.50 150 SER A O 1
ATOM 1078 N N . THR A 1 151 ? 3.226 -0.458 11.419 1.00 86.25 151 THR A N 1
ATOM 1079 C CA . THR A 1 151 ? 2.541 0.752 11.899 1.00 86.25 151 THR A CA 1
ATOM 1080 C C . THR A 1 151 ? 1.881 1.520 10.748 1.00 86.25 151 THR A C 1
ATOM 1082 O O . THR A 1 151 ? 0.768 2.024 10.899 1.00 86.25 151 THR A O 1
ATOM 1085 N N . VAL A 1 152 ? 2.530 1.574 9.582 1.00 91.56 152 VAL A N 1
ATOM 1086 C CA . VAL A 1 152 ? 1.971 2.138 8.342 1.00 91.56 152 VAL A CA 1
ATOM 1087 C C . VAL A 1 152 ? 0.708 1.386 7.918 1.00 91.56 152 VAL A C 1
ATOM 1089 O O . VAL A 1 152 ? -0.320 2.021 7.683 1.00 91.56 152 VAL A O 1
ATOM 1092 N N . ALA A 1 153 ? 0.759 0.051 7.881 1.00 89.25 153 ALA A N 1
ATOM 1093 C CA . ALA A 1 153 ? -0.392 -0.771 7.514 1.00 89.25 153 ALA A CA 1
ATOM 1094 C C . ALA A 1 153 ? -1.551 -0.648 8.518 1.00 89.25 153 ALA A C 1
ATOM 1096 O O . ALA A 1 153 ? -2.697 -0.467 8.109 1.00 89.25 153 ALA A O 1
ATOM 1097 N N . ASP A 1 154 ? -1.250 -0.669 9.823 1.00 81.81 154 ASP A N 1
ATOM 1098 C CA . ASP A 1 154 ? -2.241 -0.508 10.897 1.00 81.81 154 ASP A CA 1
ATOM 1099 C C . ASP A 1 154 ? -2.985 0.832 10.774 1.00 81.81 154 ASP A C 1
ATOM 1101 O O . ASP A 1 154 ? -4.215 0.876 10.752 1.00 81.81 154 ASP A O 1
ATOM 1105 N N . ARG A 1 155 ? -2.254 1.943 10.592 1.00 83.06 155 ARG A N 1
ATOM 1106 C CA . ARG A 1 155 ? -2.878 3.268 10.424 1.00 83.06 155 ARG A CA 1
ATOM 1107 C C . ARG A 1 155 ? -3.586 3.457 9.087 1.00 83.06 155 ARG A C 1
ATOM 1109 O O . ARG A 1 155 ? -4.513 4.259 9.024 1.00 83.06 155 ARG A O 1
ATOM 1116 N N . GLY A 1 156 ? -3.164 2.742 8.048 1.00 85.25 156 GLY A N 1
ATOM 1117 C CA . GLY A 1 156 ? -3.815 2.725 6.740 1.00 85.25 156 GLY A CA 1
ATOM 1118 C C . GLY A 1 156 ? -4.994 1.756 6.629 1.00 85.25 156 GLY A C 1
ATOM 1119 O O . GLY A 1 156 ? -5.520 1.594 5.529 1.00 85.25 156 GLY A O 1
ATOM 1120 N N . ALA A 1 157 ? -5.389 1.080 7.717 1.00 82.12 157 ALA A N 1
ATOM 1121 C CA . ALA A 1 157 ? -6.416 0.034 7.722 1.00 82.12 157 ALA A CA 1
ATOM 1122 C C . ALA A 1 157 ? -6.204 -1.067 6.655 1.00 82.12 157 ALA A C 1
ATOM 1124 O O . ALA A 1 157 ? -7.158 -1.613 6.078 1.00 82.12 157 ALA A O 1
ATOM 1125 N N . GLY A 1 158 ? -4.936 -1.378 6.380 1.00 83.12 158 GLY A N 1
ATOM 1126 C CA . GLY A 1 158 ? -4.516 -2.430 5.467 1.00 83.12 158 GLY A CA 1
ATOM 1127 C C . GLY A 1 158 ? -3.931 -3.649 6.172 1.00 83.12 158 GLY A C 1
ATOM 1128 O O . GLY A 1 158 ? -3.866 -3.733 7.397 1.00 83.12 158 GLY A O 1
ATOM 1129 N N . GLY A 1 159 ? -3.514 -4.626 5.372 1.00 85.38 159 GLY A N 1
ATOM 1130 C CA . GLY A 1 159 ? -2.811 -5.811 5.850 1.00 85.38 159 GLY A CA 1
ATOM 1131 C C . GLY A 1 159 ? -1.308 -5.568 5.967 1.00 85.38 159 GLY A C 1
ATOM 1132 O O . GLY A 1 159 ? -0.715 -4.879 5.135 1.00 85.38 159 GLY A O 1
ATOM 1133 N N . TYR A 1 160 ? -0.683 -6.174 6.975 1.00 89.06 160 TYR A N 1
ATOM 1134 C CA . TYR A 1 160 ? 0.771 -6.284 7.071 1.00 89.06 160 TYR A CA 1
ATOM 1135 C C . TYR A 1 160 ? 1.213 -7.717 6.762 1.00 89.06 160 TYR A C 1
ATOM 1137 O O . TYR A 1 160 ? 0.732 -8.672 7.376 1.00 89.06 160 TYR A O 1
ATOM 1145 N N . TYR A 1 161 ? 2.147 -7.861 5.824 1.00 90.50 161 TYR A N 1
ATOM 1146 C CA . TYR A 1 161 ? 2.648 -9.144 5.347 1.00 90.50 161 TYR A CA 1
ATOM 1147 C C . TYR A 1 161 ? 4.167 -9.207 5.495 1.00 90.50 161 TYR A C 1
ATOM 1149 O O . TYR A 1 161 ? 4.895 -8.499 4.802 1.00 90.50 161 TYR A O 1
ATOM 1157 N N . PHE A 1 162 ? 4.644 -10.097 6.366 1.00 91.12 162 PHE A N 1
ATOM 1158 C CA . PHE A 1 162 ? 6.054 -10.477 6.434 1.00 91.12 162 PHE A CA 1
ATOM 1159 C C . PHE A 1 162 ? 6.324 -11.626 5.456 1.00 91.12 162 PHE A C 1
ATOM 1161 O O . PHE A 1 162 ? 5.702 -12.689 5.545 1.00 91.12 162 PHE A O 1
ATOM 1168 N N . LEU A 1 163 ? 7.259 -11.419 4.533 1.00 91.06 163 LEU A N 1
ATOM 1169 C CA . LEU A 1 163 ? 7.652 -12.381 3.511 1.00 91.06 163 LEU A CA 1
ATOM 1170 C C . LEU A 1 163 ? 9.101 -12.782 3.758 1.00 91.06 163 LEU A C 1
ATOM 1172 O O . LEU A 1 163 ? 10.012 -12.005 3.498 1.00 91.06 163 LEU A O 1
ATOM 1176 N N . ALA A 1 164 ? 9.318 -14.004 4.246 1.00 87.62 164 ALA A N 1
ATOM 1177 C CA . ALA A 1 164 ? 10.665 -14.506 4.515 1.00 87.62 164 ALA A CA 1
ATOM 1178 C C . ALA A 1 164 ? 11.522 -14.559 3.240 1.00 87.62 164 ALA A C 1
ATOM 1180 O O . ALA A 1 164 ? 12.728 -14.338 3.302 1.00 87.62 164 ALA A O 1
ATOM 1181 N N . ASP A 1 165 ? 10.888 -14.831 2.095 1.00 89.19 165 ASP A N 1
ATOM 1182 C CA . ASP A 1 165 ? 11.528 -14.873 0.786 1.00 89.19 165 ASP A CA 1
ATOM 1183 C C . ASP A 1 165 ? 10.717 -14.119 -0.280 1.00 89.19 165 ASP A C 1
ATOM 1185 O O . ASP A 1 165 ? 9.481 -14.138 -0.303 1.00 89.19 165 ASP A O 1
ATOM 1189 N N . SER A 1 166 ? 11.428 -13.488 -1.216 1.00 90.50 166 SER A N 1
ATOM 1190 C CA . SER A 1 166 ? 10.830 -12.691 -2.293 1.00 90.50 166 SER A CA 1
ATOM 1191 C C . SER A 1 166 ? 9.923 -13.494 -3.239 1.00 90.50 166 SER A C 1
ATOM 1193 O O . SER A 1 166 ? 9.001 -12.934 -3.831 1.00 90.50 166 SER A O 1
ATOM 1195 N N . SER A 1 167 ? 10.078 -14.818 -3.345 1.00 91.50 167 SER A N 1
ATOM 1196 C CA . SER A 1 167 ? 9.155 -15.672 -4.111 1.00 91.50 167 SER A CA 1
ATOM 1197 C C . SER A 1 167 ? 7.721 -15.655 -3.564 1.00 91.50 167 SER A C 1
ATOM 1199 O O . SER A 1 167 ? 6.772 -15.968 -4.287 1.00 91.50 167 SER A O 1
ATOM 1201 N N . GLN A 1 168 ? 7.531 -15.243 -2.305 1.00 92.25 168 GLN A N 1
ATOM 1202 C CA . GLN A 1 168 ? 6.221 -15.167 -1.662 1.00 92.25 168 GLN A CA 1
ATOM 1203 C C . GLN A 1 168 ? 5.439 -13.895 -2.031 1.00 92.25 168 GLN A C 1
ATOM 1205 O O . GLN A 1 168 ? 4.225 -13.863 -1.810 1.00 92.25 168 GLN A O 1
ATOM 1210 N N . ILE A 1 169 ? 6.083 -12.883 -2.635 1.00 92.88 169 ILE A N 1
ATOM 1211 C CA . ILE A 1 169 ? 5.465 -11.585 -2.970 1.00 92.88 169 ILE A CA 1
ATOM 1212 C C . ILE A 1 169 ? 4.210 -11.779 -3.822 1.00 92.88 169 ILE A C 1
ATOM 1214 O O . ILE A 1 169 ? 3.147 -11.255 -3.493 1.00 92.88 169 ILE A O 1
ATOM 1218 N N . ALA A 1 170 ? 4.296 -12.585 -4.884 1.00 90.25 170 ALA A N 1
ATOM 1219 C CA . ALA A 1 170 ? 3.171 -12.809 -5.790 1.00 90.25 170 ALA A CA 1
ATOM 1220 C C . ALA A 1 170 ? 1.953 -13.416 -5.077 1.00 90.25 170 ALA A C 1
ATOM 1222 O O . ALA A 1 170 ? 0.823 -13.001 -5.330 1.00 90.25 170 ALA A O 1
ATOM 1223 N N . LYS A 1 171 ? 2.174 -14.365 -4.159 1.00 90.25 171 LYS A N 1
ATOM 1224 C CA . LYS A 1 171 ? 1.100 -14.999 -3.383 1.00 90.25 171 LYS A CA 1
ATOM 1225 C C . LYS A 1 171 ? 0.487 -14.029 -2.370 1.00 90.25 171 LYS A C 1
ATOM 1227 O O . LYS A 1 171 ? -0.731 -14.024 -2.194 1.00 90.25 171 LYS A O 1
ATOM 1232 N N . ALA A 1 172 ? 1.311 -13.220 -1.710 1.00 90.62 172 ALA A N 1
ATOM 1233 C CA . ALA A 1 172 ? 0.849 -12.252 -0.723 1.00 90.62 172 ALA A CA 1
ATOM 1234 C C . ALA A 1 172 ? 0.036 -11.126 -1.375 1.00 90.62 172 ALA A C 1
ATOM 1236 O O . ALA A 1 172 ? -1.098 -10.890 -0.964 1.00 90.62 172 ALA A O 1
ATOM 1237 N N . LEU A 1 173 ? 0.548 -10.522 -2.456 1.00 90.19 173 LEU A N 1
ATOM 1238 C CA . LEU A 1 173 ? -0.206 -9.538 -3.241 1.00 90.19 173 LEU A CA 1
ATOM 1239 C C . LEU A 1 173 ? -1.500 -10.137 -3.788 1.00 90.19 173 LEU A C 1
ATOM 1241 O O . LEU A 1 173 ? -2.528 -9.471 -3.792 1.00 90.19 173 LEU A O 1
ATOM 1245 N N . ALA A 1 174 ? -1.473 -11.399 -4.225 1.00 87.25 174 ALA A N 1
ATOM 1246 C CA . ALA A 1 174 ? -2.672 -12.075 -4.693 1.00 87.25 174 ALA A CA 1
ATOM 1247 C C . ALA A 1 174 ? -3.738 -12.220 -3.600 1.00 87.25 174 ALA A C 1
ATOM 1249 O O . ALA A 1 174 ? -4.910 -11.992 -3.887 1.00 87.25 174 ALA A O 1
ATOM 1250 N N . THR A 1 175 ? -3.319 -12.567 -2.381 1.00 85.56 175 THR A N 1
A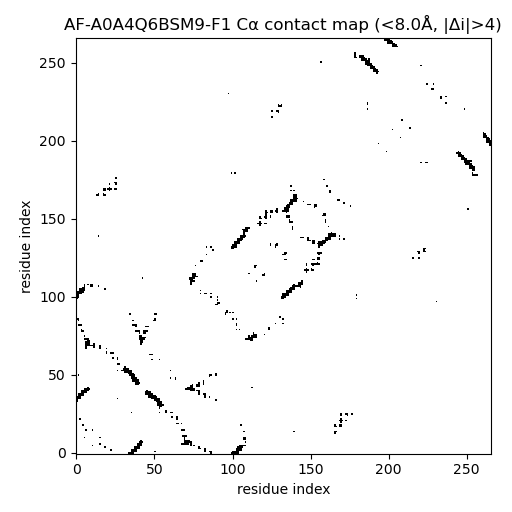TOM 1251 C CA . THR A 1 175 ? -4.198 -12.718 -1.212 1.00 85.56 175 THR A CA 1
ATOM 1252 C C . THR A 1 175 ? -4.822 -11.381 -0.823 1.00 85.56 175 THR A C 1
ATOM 1254 O O . THR A 1 175 ? -6.037 -11.296 -0.666 1.00 85.56 175 THR A O 1
ATOM 1257 N N . GLU A 1 176 ? -4.010 -10.325 -0.738 1.00 86.06 176 GLU A N 1
ATOM 1258 C CA . GLU A 1 176 ? -4.506 -8.977 -0.450 1.00 86.06 176 GLU A CA 1
ATOM 1259 C C . GLU A 1 176 ? -5.455 -8.489 -1.547 1.00 86.06 176 GLU A C 1
ATOM 1261 O O . GLU A 1 176 ? -6.519 -7.951 -1.255 1.00 86.06 176 GLU A O 1
ATOM 1266 N N . LEU A 1 177 ? -5.116 -8.721 -2.818 1.00 82.81 177 LEU A N 1
ATOM 1267 C CA . LEU A 1 177 ? -5.972 -8.346 -3.937 1.00 82.81 177 LEU A CA 1
ATOM 1268 C C . LEU A 1 177 ? -7.344 -9.029 -3.851 1.00 82.81 177 LEU A C 1
ATOM 1270 O O . LEU A 1 177 ? -8.364 -8.372 -4.037 1.00 82.81 177 LEU A O 1
ATOM 1274 N N . ASP A 1 178 ? -7.386 -10.324 -3.535 1.00 80.19 178 ASP A N 1
ATOM 1275 C CA . ASP A 1 178 ? -8.645 -11.064 -3.397 1.00 80.19 178 ASP A CA 1
ATOM 1276 C C . ASP A 1 178 ? -9.512 -10.548 -2.244 1.00 80.19 178 ASP A C 1
ATOM 1278 O O . ASP A 1 178 ? -10.734 -10.458 -2.394 1.00 80.19 178 ASP A O 1
ATOM 1282 N N . ALA A 1 179 ? -8.894 -10.148 -1.128 1.00 75.31 179 ALA A N 1
ATOM 1283 C CA . ALA A 1 179 ? -9.600 -9.518 -0.016 1.00 75.31 179 ALA A CA 1
ATOM 1284 C C . ALA A 1 179 ? -10.210 -8.160 -0.418 1.00 75.31 179 ALA A C 1
ATOM 1286 O O . ALA A 1 179 ? -11.308 -7.816 0.013 1.00 75.31 179 ALA A O 1
ATOM 1287 N N . ARG A 1 180 ? -9.541 -7.392 -1.287 1.00 75.19 180 ARG A N 1
ATOM 1288 C CA . ARG A 1 180 ? -9.966 -6.025 -1.646 1.00 75.19 180 ARG A CA 1
ATOM 1289 C C . ARG A 1 180 ? -10.879 -5.935 -2.866 1.00 75.19 180 ARG A C 1
ATOM 1291 O O . ARG A 1 180 ? -11.650 -4.987 -2.954 1.00 75.19 180 ARG A O 1
ATOM 1298 N N . LEU A 1 181 ? -10.832 -6.896 -3.791 1.00 67.25 181 LEU A N 1
ATOM 1299 C CA . LEU A 1 181 ? -11.701 -6.909 -4.979 1.00 67.25 181 LEU A CA 1
ATOM 1300 C C . LEU A 1 181 ? -13.143 -7.346 -4.679 1.00 67.25 181 LEU A C 1
ATOM 1302 O O . LEU A 1 181 ? -14.023 -7.153 -5.515 1.00 67.25 181 LEU A O 1
ATOM 1306 N N . ARG A 1 182 ? -13.405 -7.969 -3.522 1.00 68.50 182 ARG A N 1
ATOM 1307 C CA . ARG A 1 182 ? -14.740 -8.477 -3.155 1.00 68.50 182 ARG A CA 1
ATOM 1308 C C . ARG A 1 182 ? -15.163 -8.064 -1.739 1.00 68.50 182 ARG A C 1
ATOM 1310 O O . ARG A 1 182 ? -15.433 -8.945 -0.913 1.00 68.50 182 ARG A O 1
ATOM 1317 N N . PRO A 1 183 ? -15.243 -6.754 -1.439 1.00 67.62 183 PRO A N 1
ATOM 1318 C CA . PRO A 1 183 ? -15.838 -6.309 -0.190 1.00 67.62 183 PRO A CA 1
ATOM 1319 C C . PRO A 1 183 ? -17.326 -6.678 -0.204 1.00 67.62 183 PRO A C 1
ATOM 1321 O O . PRO A 1 183 ? -18.051 -6.352 -1.143 1.00 67.62 183 PRO A O 1
ATOM 1324 N N . VAL A 1 184 ? -17.782 -7.387 0.825 1.00 74.75 184 VAL A N 1
ATOM 1325 C CA . VAL A 1 184 ? -19.210 -7.668 1.046 1.00 74.75 184 VAL A CA 1
ATOM 1326 C C . VAL A 1 184 ? -19.860 -6.606 1.929 1.00 74.75 184 VAL A C 1
ATOM 1328 O O . VAL A 1 184 ? -21.072 -6.424 1.869 1.00 74.75 184 VAL A O 1
ATOM 1331 N N . ALA A 1 185 ? -19.062 -5.883 2.718 1.00 73.81 185 ALA A N 1
ATOM 1332 C CA . ALA A 1 185 ? -19.488 -4.701 3.447 1.00 73.81 185 ALA A CA 1
ATOM 1333 C C . ALA A 1 185 ? -18.338 -3.690 3.566 1.00 73.81 185 ALA A C 1
ATOM 1335 O O . ALA A 1 185 ? -17.159 -4.046 3.537 1.00 73.81 185 ALA A O 1
ATOM 1336 N N . THR A 1 186 ? -18.691 -2.421 3.712 1.00 70.44 186 THR A N 1
ATOM 1337 C CA . THR A 1 186 ? -17.780 -1.314 4.016 1.00 70.44 186 THR A CA 1
ATOM 1338 C C . THR A 1 186 ? -18.320 -0.566 5.228 1.00 70.44 186 THR A C 1
ATOM 1340 O O . THR A 1 186 ? -19.512 -0.659 5.521 1.00 70.44 186 THR A O 1
ATOM 1343 N N . ALA A 1 187 ? -17.451 0.153 5.943 1.00 70.50 187 ALA A N 1
ATOM 1344 C CA . ALA A 1 187 ? -17.842 0.971 7.096 1.00 70.50 187 ALA A CA 1
ATOM 1345 C C . ALA A 1 187 ? -18.571 0.194 8.216 1.00 70.50 187 ALA A C 1
ATOM 1347 O O . ALA A 1 187 ? -19.486 0.717 8.858 1.00 70.50 187 ALA A O 1
ATOM 1348 N N . VAL A 1 188 ? -18.195 -1.068 8.441 1.00 75.81 188 VAL A N 1
ATOM 1349 C CA . VAL A 1 188 ? -18.853 -1.920 9.434 1.00 75.81 188 VAL A CA 1
ATOM 1350 C C . VAL A 1 188 ? -18.462 -1.453 10.832 1.00 75.81 188 VAL A C 1
ATOM 1352 O O . VAL A 1 188 ? -17.284 -1.349 11.164 1.00 75.81 188 VAL A O 1
ATOM 1355 N N . GLU A 1 189 ? -19.461 -1.209 11.673 1.00 78.62 189 GLU A N 1
ATOM 1356 C CA . GLU A 1 189 ? -19.262 -0.922 13.088 1.00 78.62 189 GLU A CA 1
ATOM 1357 C C . GLU A 1 189 ? -19.883 -2.035 13.932 1.00 78.62 189 GLU A C 1
ATOM 1359 O O . GLU A 1 189 ? -21.068 -2.346 13.802 1.00 78.62 189 GLU A O 1
ATOM 1364 N N . LEU A 1 190 ? -19.089 -2.605 14.835 1.00 79.56 190 LEU A N 1
ATOM 1365 C CA . LEU A 1 190 ? -19.566 -3.479 15.897 1.00 79.56 190 LEU A CA 1
ATOM 1366 C C . LEU A 1 190 ? -19.514 -2.724 17.227 1.00 79.56 190 LEU A C 1
ATOM 1368 O O . LEU A 1 190 ? -18.459 -2.264 17.665 1.00 79.56 190 LEU A O 1
ATOM 1372 N N . ARG A 1 191 ? -20.664 -2.640 17.899 1.00 85.25 191 ARG A N 1
ATOM 1373 C CA . ARG A 1 191 ? -20.798 -2.015 19.216 1.00 85.25 191 ARG A CA 1
ATOM 1374 C C . ARG A 1 191 ? -21.089 -3.065 20.275 1.00 85.25 191 ARG A C 1
ATOM 1376 O O . ARG A 1 191 ? -22.094 -3.767 20.200 1.00 85.25 191 ARG A O 1
ATOM 1383 N N . VAL A 1 192 ? -20.231 -3.133 21.288 1.00 85.31 192 VAL A N 1
ATOM 1384 C CA . VAL A 1 192 ? -20.377 -4.053 22.420 1.00 85.31 192 VAL A CA 1
ATOM 1385 C C . VAL A 1 192 ? -20.746 -3.263 23.668 1.00 85.31 192 VAL A C 1
ATOM 1387 O O . VAL A 1 192 ? -19.973 -2.436 24.159 1.00 85.31 192 VAL A O 1
ATOM 1390 N N . ARG A 1 193 ? -21.944 -3.533 24.190 1.00 88.06 193 ARG A N 1
ATOM 1391 C CA . ARG A 1 193 ? -22.437 -3.006 25.464 1.00 88.06 193 ARG A CA 1
ATOM 1392 C C . ARG A 1 193 ? -22.384 -4.104 26.512 1.00 88.06 193 ARG A C 1
ATOM 1394 O O . ARG A 1 193 ? -22.941 -5.178 26.306 1.00 88.06 193 ARG A O 1
ATOM 1401 N N . LEU A 1 194 ? -21.699 -3.825 27.612 1.00 87.00 194 LEU A N 1
ATOM 1402 C CA . LEU A 1 194 ? -21.641 -4.716 28.764 1.00 87.00 194 LEU A CA 1
ATOM 1403 C C . LEU A 1 194 ? -22.775 -4.366 29.731 1.00 87.00 194 LEU A C 1
ATOM 1405 O O . LEU A 1 194 ? -23.226 -3.220 29.765 1.00 87.00 194 LEU A O 1
ATOM 1409 N N . GLY A 1 195 ? -23.259 -5.366 30.467 1.00 88.38 195 GLY A N 1
ATOM 1410 C CA . GLY A 1 195 ? -24.287 -5.166 31.487 1.00 88.38 195 GLY A CA 1
ATOM 1411 C C . GLY A 1 195 ? -23.766 -4.380 32.690 1.00 88.38 195 GLY A C 1
ATOM 1412 O O . GLY A 1 195 ? -22.556 -4.231 32.876 1.00 88.38 195 GLY A O 1
ATOM 1413 N N . ASP A 1 196 ? -24.685 -3.904 33.526 1.00 87.62 196 ASP A N 1
ATOM 1414 C CA . ASP A 1 196 ? -24.334 -3.150 34.729 1.00 87.62 196 ASP A CA 1
ATOM 1415 C C . ASP A 1 196 ? -23.404 -3.960 35.644 1.00 87.62 196 ASP A C 1
ATOM 1417 O O . ASP A 1 196 ? -23.655 -5.124 35.954 1.00 87.62 196 ASP A O 1
ATOM 1421 N N . GLY A 1 197 ? -22.306 -3.331 36.067 1.00 87.94 197 GLY A N 1
ATOM 1422 C CA . GLY A 1 197 ? -21.287 -3.954 36.914 1.00 87.94 197 GLY A CA 1
ATOM 1423 C C . GLY A 1 197 ? -20.250 -4.808 36.177 1.00 87.94 197 GLY A C 1
ATOM 1424 O O . GLY A 1 197 ? -19.277 -5.197 36.814 1.00 87.94 197 GLY A O 1
ATOM 1425 N N . VAL A 1 198 ? -20.407 -5.045 34.868 1.00 88.75 198 VAL A N 1
ATOM 1426 C CA . VAL A 1 198 ? -19.460 -5.823 34.055 1.00 88.75 198 VAL A CA 1
ATOM 1427 C C . VAL A 1 198 ? -18.429 -4.897 33.412 1.00 88.75 198 VAL A C 1
ATOM 1429 O O . VAL A 1 198 ? -18.771 -4.023 32.613 1.00 88.75 198 VAL A O 1
ATOM 1432 N N . VAL A 1 199 ? -17.151 -5.099 33.729 1.00 85.31 199 VAL A N 1
ATOM 1433 C CA . VAL A 1 199 ? -16.045 -4.258 33.244 1.00 85.31 199 VAL A CA 1
ATOM 1434 C C . VAL A 1 199 ? -15.100 -5.086 32.372 1.00 85.31 199 VAL A C 1
ATOM 1436 O O . VAL A 1 199 ? -14.664 -6.152 32.809 1.00 85.31 199 VAL A O 1
ATOM 1439 N N . PRO A 1 200 ? -14.732 -4.624 31.161 1.00 84.25 200 PRO A N 1
ATOM 1440 C CA . PRO A 1 200 ? -13.752 -5.318 30.344 1.00 84.25 200 PRO A CA 1
ATOM 1441 C C . PRO A 1 200 ? -12.361 -5.083 30.932 1.00 84.25 200 PRO A C 1
ATOM 1443 O O . PRO A 1 200 ? -11.933 -3.942 31.108 1.00 84.25 200 PRO A O 1
ATOM 1446 N N . THR A 1 201 ? -11.649 -6.160 31.237 1.00 84.25 201 THR A N 1
ATOM 1447 C CA . THR A 1 201 ? -10.270 -6.102 31.735 1.00 84.25 201 THR A CA 1
ATOM 1448 C C . THR A 1 201 ? -9.265 -6.242 30.601 1.00 84.25 201 THR A C 1
ATOM 1450 O O . THR A 1 201 ? -8.176 -5.670 30.668 1.00 84.25 201 THR A O 1
ATOM 1453 N N . LYS A 1 202 ? -9.624 -6.976 29.539 1.00 78.25 202 LYS A N 1
ATOM 1454 C CA . LYS A 1 202 ? -8.748 -7.213 28.393 1.00 78.25 202 LYS A CA 1
ATOM 1455 C C . LYS A 1 202 ? -9.535 -7.457 27.113 1.00 78.25 202 LYS A C 1
ATOM 1457 O O . LYS A 1 202 ? -10.551 -8.146 27.114 1.00 78.25 202 LYS A O 1
ATOM 1462 N N . VAL A 1 203 ? -9.016 -6.930 26.009 1.00 76.31 203 VAL A N 1
ATOM 1463 C CA . VAL A 1 203 ? -9.493 -7.218 24.653 1.00 76.31 203 VAL A CA 1
ATOM 1464 C C . VAL A 1 203 ? -8.332 -7.843 23.889 1.00 76.31 203 VAL A C 1
ATOM 1466 O O . VAL A 1 203 ? -7.254 -7.257 23.817 1.00 76.31 203 VAL A O 1
ATOM 1469 N N . TYR A 1 204 ? -8.506 -9.052 23.366 1.00 67.50 204 TYR A N 1
ATOM 1470 C CA . TYR A 1 204 ? -7.463 -9.731 22.596 1.00 67.50 204 TYR A CA 1
ATOM 1471 C C . TYR A 1 204 ? -7.593 -9.399 21.112 1.00 67.50 204 TYR A C 1
ATOM 1473 O O . TYR A 1 204 ? -8.700 -9.341 20.582 1.00 67.50 204 TYR A O 1
ATOM 1481 N N . GLY A 1 205 ? -6.454 -9.203 20.442 1.00 59.00 205 GLY A N 1
ATOM 1482 C CA . GLY A 1 205 ? -6.425 -8.817 19.025 1.00 59.00 205 GLY A CA 1
ATOM 1483 C C . GLY A 1 205 ? -6.837 -7.363 18.776 1.00 59.00 205 GLY A C 1
ATOM 1484 O O . GLY A 1 205 ? -7.030 -6.958 17.636 1.00 59.00 205 GLY A O 1
ATOM 1485 N N . SER A 1 206 ? -6.978 -6.565 19.831 1.00 64.94 206 SER A N 1
ATOM 1486 C CA . SER A 1 206 ? -7.264 -5.135 19.757 1.00 64.94 206 SER A CA 1
ATOM 1487 C C . SER A 1 206 ? -6.495 -4.431 20.868 1.00 64.94 206 SER A C 1
ATOM 1489 O O . SER A 1 206 ? -6.295 -5.001 21.940 1.00 64.94 206 SER A O 1
ATOM 1491 N N . LYS A 1 207 ? -6.050 -3.196 20.633 1.00 61.41 207 LYS A N 1
ATOM 1492 C CA . LYS A 1 207 ? -5.477 -2.352 21.689 1.00 61.41 207 LYS A CA 1
ATOM 1493 C C . LYS A 1 207 ? -6.491 -1.297 22.099 1.00 61.41 207 LYS A C 1
ATOM 1495 O O . LYS A 1 207 ? -7.193 -0.750 21.250 1.00 61.41 207 LYS A O 1
ATOM 1500 N N . GLN A 1 208 ? -6.549 -0.995 23.393 1.00 67.88 208 GLN A N 1
ATOM 1501 C CA . GLN A 1 208 ? -7.266 0.189 23.839 1.00 67.88 208 GLN A CA 1
ATOM 1502 C C . GLN A 1 208 ? -6.548 1.413 23.277 1.00 67.88 208 GLN A C 1
ATOM 1504 O O . GLN A 1 208 ? -5.343 1.582 23.464 1.00 67.88 208 GLN A O 1
ATOM 1509 N N . LEU A 1 209 ? -7.296 2.237 22.559 1.00 70.25 209 LEU A N 1
ATOM 1510 C CA . LEU A 1 209 ? -6.766 3.449 21.966 1.00 70.25 209 LEU A CA 1
ATOM 1511 C C . LEU A 1 209 ? -6.594 4.511 23.050 1.00 70.25 209 LEU A C 1
ATOM 1513 O O . LEU A 1 209 ? -7.480 4.715 23.885 1.00 70.25 209 LEU A O 1
ATOM 1517 N N . SER A 1 210 ? -5.466 5.215 23.014 1.00 74.06 210 SER A N 1
ATOM 1518 C CA . SER A 1 210 ? -5.328 6.485 23.727 1.00 74.06 210 SER A CA 1
ATOM 1519 C C . SER A 1 210 ? -6.365 7.498 23.228 1.00 74.06 210 SER A C 1
ATOM 1521 O O . SER A 1 210 ? -6.972 7.327 22.171 1.00 74.06 210 SER A O 1
ATOM 1523 N N . GLN A 1 211 ? -6.555 8.598 23.959 1.00 74.31 211 GLN A N 1
ATOM 1524 C CA . GLN A 1 211 ? -7.514 9.633 23.562 1.00 74.31 211 GLN A CA 1
ATOM 1525 C C . GLN A 1 211 ? -7.216 10.192 22.159 1.00 74.31 211 GLN A C 1
ATOM 1527 O O . GLN A 1 211 ? -8.130 10.350 21.355 1.00 74.31 211 GLN A O 1
ATOM 1532 N N . VAL A 1 212 ? -5.935 10.396 21.833 1.00 71.69 212 VAL A N 1
ATOM 1533 C CA . VAL A 1 212 ? -5.485 10.860 20.509 1.00 71.69 212 VAL A CA 1
ATOM 1534 C C . VAL A 1 212 ? -5.789 9.827 19.423 1.00 71.69 212 VAL A C 1
ATOM 1536 O O . VAL A 1 212 ? -6.291 10.171 18.357 1.00 71.69 212 VAL A O 1
ATOM 1539 N N . GLU A 1 213 ? -5.526 8.548 19.688 1.00 68.50 213 GLU A N 1
ATOM 1540 C CA . GLU A 1 213 ? -5.805 7.476 18.729 1.00 68.50 213 GLU A CA 1
ATOM 1541 C C . GLU A 1 213 ? -7.308 7.259 18.524 1.00 68.50 213 GLU A C 1
ATOM 1543 O O . GLU A 1 213 ? -7.740 7.023 17.400 1.00 68.50 213 GLU A O 1
ATOM 1548 N N . SER A 1 214 ? -8.101 7.388 19.588 1.00 73.56 214 SER A N 1
ATOM 1549 C CA . SER A 1 214 ? -9.562 7.328 19.532 1.00 73.56 214 SER A CA 1
ATOM 1550 C C . SER A 1 214 ? -10.129 8.479 18.698 1.00 73.56 214 SER A C 1
ATOM 1552 O O . SER A 1 214 ? -10.982 8.259 17.843 1.00 73.56 214 SER A O 1
ATOM 1554 N N . MET A 1 215 ? -9.592 9.696 18.854 1.00 74.56 215 MET A N 1
ATOM 1555 C CA . MET A 1 215 ? -9.942 10.830 17.992 1.00 74.56 215 MET A CA 1
ATOM 1556 C C . MET A 1 215 ? -9.576 10.577 16.524 1.00 74.56 215 MET A C 1
ATOM 1558 O O . MET A 1 215 ? -10.353 10.931 15.641 1.00 74.56 215 MET A O 1
ATOM 1562 N N . ALA A 1 216 ? -8.431 9.943 16.252 1.00 70.69 216 ALA A N 1
ATOM 1563 C CA . ALA A 1 216 ? -8.022 9.606 14.890 1.00 70.69 216 ALA A CA 1
ATOM 1564 C C . ALA A 1 216 ? -8.961 8.574 14.243 1.00 70.69 216 ALA A C 1
ATOM 1566 O O . ALA A 1 216 ? -9.387 8.777 13.108 1.00 70.69 216 ALA A O 1
ATOM 1567 N N . VAL A 1 217 ? -9.337 7.517 14.973 1.00 71.50 217 VAL A N 1
ATOM 1568 C CA . VAL A 1 217 ? -10.328 6.530 14.509 1.00 71.50 217 VAL A CA 1
ATOM 1569 C C . VAL A 1 217 ? -11.695 7.179 14.323 1.00 71.50 217 VAL A C 1
ATOM 1571 O O . VAL A 1 217 ? -12.343 6.956 13.307 1.00 71.50 217 VAL A O 1
ATOM 1574 N N . ARG A 1 218 ? -12.113 8.068 15.230 1.00 77.56 218 ARG A N 1
ATOM 1575 C CA . ARG A 1 218 ? -13.379 8.791 15.079 1.00 77.56 218 ARG A CA 1
ATOM 1576 C C . ARG A 1 218 ? -13.388 9.689 13.840 1.00 77.56 218 ARG A C 1
ATOM 1578 O O . ARG A 1 218 ? -14.394 9.747 13.143 1.00 77.56 218 ARG A O 1
ATOM 1585 N N . ALA A 1 219 ? -12.277 10.358 13.538 1.00 73.62 219 ALA A N 1
ATOM 1586 C CA . ALA A 1 219 ? -12.142 11.134 12.307 1.00 73.62 219 ALA A CA 1
ATOM 1587 C C . ALA A 1 219 ? -12.235 10.244 11.053 1.00 73.62 219 ALA A C 1
ATOM 1589 O O . ALA A 1 219 ? -12.834 10.653 10.062 1.00 73.62 219 ALA A O 1
ATOM 1590 N N . GLN A 1 220 ? -11.700 9.018 11.109 1.00 68.12 220 GLN A N 1
ATOM 1591 C CA . GLN A 1 220 ? -11.834 8.032 10.031 1.00 68.12 220 GLN A CA 1
ATOM 1592 C C . GLN A 1 220 ? -13.285 7.558 9.851 1.00 68.12 220 GLN A C 1
ATOM 1594 O O . GLN A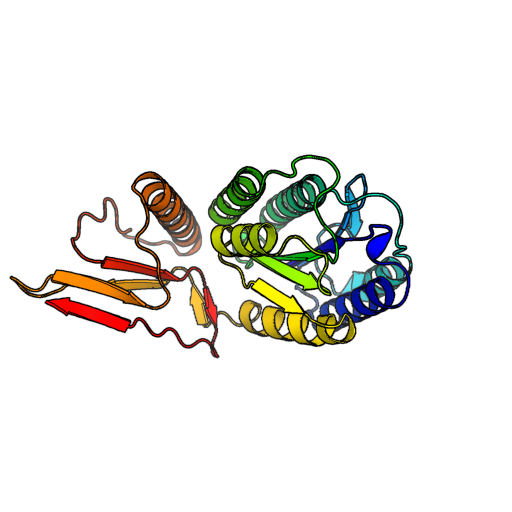 1 220 ? -13.771 7.535 8.723 1.00 68.12 220 GLN A O 1
ATOM 1599 N N . GLU A 1 221 ? -13.986 7.226 10.941 1.00 74.44 221 GLU A N 1
ATOM 1600 C CA . GLU A 1 221 ? -15.410 6.856 10.916 1.00 74.44 221 GLU A CA 1
ATOM 1601 C C . GLU A 1 221 ? -16.255 7.954 10.256 1.00 74.44 221 GLU A C 1
ATOM 1603 O O . GLU A 1 221 ? -16.986 7.687 9.305 1.00 74.44 221 GLU A O 1
ATOM 1608 N N . VAL A 1 222 ? -16.097 9.204 10.707 1.00 76.00 222 VAL A N 1
ATOM 1609 C CA . VAL A 1 222 ? -16.855 10.355 10.190 1.00 76.00 222 VAL A CA 1
ATOM 1610 C C . VAL A 1 222 ? -16.566 10.602 8.708 1.00 76.00 222 VAL A C 1
ATOM 1612 O O . VAL A 1 222 ? -17.489 10.865 7.940 1.00 76.00 222 VAL A O 1
ATOM 1615 N N . ALA A 1 223 ? -15.307 10.495 8.279 1.00 71.44 223 ALA A N 1
ATOM 1616 C CA . ALA A 1 223 ? -14.947 10.683 6.875 1.00 71.44 223 ALA A CA 1
ATOM 1617 C C . ALA A 1 223 ? -15.549 9.598 5.962 1.00 71.44 223 ALA A C 1
ATOM 1619 O O . ALA A 1 223 ? -15.876 9.860 4.800 1.00 71.44 223 ALA A O 1
ATOM 1620 N N . ILE A 1 224 ? -15.708 8.376 6.476 1.00 71.00 224 ILE A N 1
ATOM 1621 C CA . ILE A 1 224 ? -16.374 7.286 5.761 1.00 71.00 224 ILE A CA 1
ATOM 1622 C C . ILE A 1 224 ? -17.887 7.519 5.714 1.00 71.00 224 ILE A C 1
ATOM 1624 O O . ILE A 1 224 ? -18.463 7.415 4.633 1.00 71.00 224 ILE A O 1
ATOM 1628 N N . ASP A 1 225 ? -18.509 7.917 6.824 1.00 73.50 225 ASP A N 1
ATOM 1629 C CA . ASP A 1 225 ? -19.945 8.222 6.887 1.00 73.50 225 ASP A CA 1
ATOM 1630 C C . ASP A 1 225 ? -20.334 9.347 5.928 1.00 73.50 225 ASP A C 1
ATOM 1632 O O . ASP A 1 225 ? -21.252 9.188 5.126 1.00 73.50 225 ASP A O 1
ATOM 1636 N N . GLN A 1 226 ? -19.573 10.445 5.914 1.00 73.31 226 GLN A N 1
ATOM 1637 C CA . GLN A 1 226 ? -19.796 11.562 4.992 1.00 73.31 226 GLN A CA 1
ATOM 1638 C C . GLN A 1 226 ? -19.711 11.130 3.525 1.00 73.31 226 GLN A C 1
ATOM 1640 O O . GLN A 1 226 ? -20.505 11.569 2.690 1.00 73.31 226 GLN A O 1
ATOM 1645 N N . ARG A 1 227 ? -18.764 10.246 3.200 1.00 71.50 227 ARG A N 1
ATOM 1646 C CA . ARG A 1 227 ? -18.590 9.732 1.840 1.00 71.50 227 ARG A CA 1
ATOM 1647 C C . ARG A 1 227 ? -19.720 8.801 1.431 1.00 71.50 227 ARG A C 1
ATOM 1649 O O . ARG A 1 227 ? -20.212 8.904 0.312 1.00 71.50 227 ARG A O 1
ATOM 1656 N N . GLU A 1 228 ? -20.126 7.893 2.310 1.00 72.69 228 GLU A N 1
ATOM 1657 C CA . GLU A 1 228 ? -21.243 6.990 2.038 1.00 72.69 228 GLU A CA 1
ATOM 1658 C C . GLU A 1 228 ? -22.563 7.765 1.950 1.00 72.69 228 GLU A C 1
ATOM 1660 O O . GLU A 1 228 ? -23.360 7.487 1.056 1.00 72.69 228 GLU A O 1
ATOM 1665 N N . ALA A 1 229 ? -22.761 8.792 2.782 1.00 74.50 229 ALA A N 1
ATOM 1666 C CA . ALA A 1 229 ? -23.917 9.683 2.720 1.00 74.50 229 ALA A CA 1
ATOM 1667 C C . ALA A 1 229 ? -24.003 10.423 1.382 1.00 74.50 229 ALA A C 1
ATOM 1669 O O . ALA A 1 229 ? -25.060 10.415 0.751 1.00 74.50 229 ALA A O 1
ATOM 1670 N N . ALA A 1 230 ? -22.880 10.975 0.906 1.00 68.94 230 ALA A N 1
ATOM 1671 C CA . ALA A 1 230 ? -22.802 11.633 -0.397 1.00 68.94 230 ALA A CA 1
ATOM 1672 C C . ALA A 1 230 ? -23.111 10.683 -1.570 1.00 68.94 230 ALA A C 1
ATOM 1674 O O . ALA A 1 230 ? -23.623 11.122 -2.598 1.00 68.94 230 ALA A O 1
ATOM 1675 N N . LYS A 1 231 ? -22.819 9.385 -1.423 1.00 67.44 231 LYS A N 1
ATOM 1676 C CA . LYS A 1 231 ? -23.034 8.367 -2.465 1.00 67.44 231 LYS A CA 1
ATOM 1677 C C . LYS A 1 231 ? -24.419 7.732 -2.457 1.00 67.44 231 LYS A C 1
ATOM 1679 O O . LYS A 1 231 ? -24.904 7.335 -3.512 1.00 67.44 231 LYS A O 1
ATOM 1684 N N . LYS A 1 232 ? -25.006 7.528 -1.276 1.00 68.38 232 LYS A N 1
ATOM 1685 C CA . LYS A 1 232 ? -26.154 6.624 -1.082 1.00 68.38 232 LYS A CA 1
ATOM 1686 C C . LYS A 1 232 ? -27.457 7.327 -0.702 1.00 68.38 232 LYS A C 1
ATOM 1688 O O . LYS A 1 232 ? -28.387 6.643 -0.291 1.00 68.38 232 LYS A O 1
ATOM 1693 N N . ASP A 1 233 ? -27.533 8.648 -0.860 1.00 65.56 233 ASP A N 1
ATOM 1694 C CA . ASP A 1 233 ? -28.720 9.459 -0.537 1.00 65.56 233 ASP A CA 1
ATOM 1695 C C . ASP A 1 233 ? -29.268 9.119 0.866 1.00 65.56 233 ASP A C 1
ATOM 1697 O O . ASP A 1 233 ? -30.447 8.827 1.081 1.00 65.56 233 ASP A O 1
ATOM 1701 N N . ILE A 1 234 ? -28.345 9.039 1.834 1.00 64.12 234 ILE A N 1
ATOM 1702 C CA . ILE A 1 234 ? -28.653 8.598 3.195 1.00 64.12 234 ILE A CA 1
ATOM 1703 C C . ILE A 1 234 ? -29.495 9.684 3.875 1.00 64.12 234 ILE A C 1
ATOM 1705 O O . ILE A 1 234 ? -28.989 10.738 4.250 1.00 64.12 234 ILE A O 1
ATOM 1709 N N . ALA A 1 235 ? -30.788 9.403 4.061 1.00 57.88 235 ALA A N 1
ATOM 1710 C CA . ALA A 1 235 ? -31.761 10.349 4.614 1.00 57.88 235 ALA A CA 1
ATOM 1711 C C . ALA A 1 235 ? -31.496 10.743 6.081 1.00 57.88 235 ALA A C 1
ATOM 1713 O O . ALA A 1 235 ? -31.952 11.796 6.530 1.00 57.88 235 ALA A O 1
ATOM 1714 N N . GLN A 1 236 ? -30.794 9.899 6.845 1.00 57.56 236 GLN A N 1
ATOM 1715 C CA . GLN A 1 236 ? -30.467 10.166 8.243 1.00 57.56 236 GLN A CA 1
ATOM 1716 C C . GLN A 1 236 ? -29.161 9.466 8.638 1.00 57.56 236 GLN A C 1
ATOM 1718 O O . GLN A 1 236 ? -29.064 8.241 8.588 1.00 57.56 236 GLN A O 1
ATOM 1723 N N . 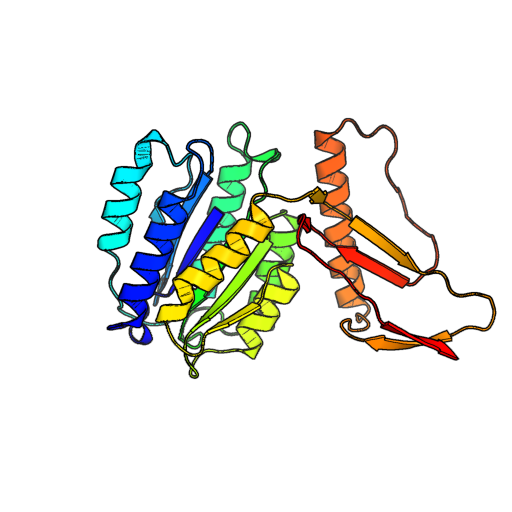ASP A 1 237 ? -28.164 10.262 9.020 1.00 64.19 237 ASP A N 1
ATOM 1724 C CA . ASP A 1 237 ? -26.851 9.808 9.491 1.00 64.19 237 ASP A CA 1
ATOM 1725 C C . ASP A 1 237 ? -26.802 9.733 11.036 1.00 64.19 237 ASP A C 1
ATOM 1727 O O . ASP A 1 237 ? -27.677 10.262 11.725 1.00 64.19 237 ASP A O 1
ATOM 1731 N N . ARG A 1 238 ? -25.765 9.098 11.598 1.00 64.19 238 ARG A N 1
ATOM 1732 C CA . ARG A 1 238 ? -25.531 8.833 13.032 1.00 64.19 238 ARG A CA 1
ATOM 1733 C C . ARG A 1 238 ? -25.366 10.103 13.899 1.00 64.19 238 ARG A C 1
ATOM 1735 O O . ARG A 1 238 ? -25.284 9.995 15.124 1.00 64.19 238 ARG A O 1
ATOM 1742 N N . GLN A 1 239 ? -25.340 11.288 13.279 1.00 63.38 239 GLN A N 1
ATOM 1743 C CA . GLN A 1 239 ? -25.157 12.623 13.871 1.00 63.38 239 GLN A CA 1
ATOM 1744 C C . GLN A 1 239 ? -24.020 12.678 14.911 1.00 63.38 239 GLN A C 1
ATOM 1746 O O . GLN A 1 239 ? -22.851 12.679 14.540 1.00 63.38 239 GLN A O 1
ATOM 1751 N N . GLU A 1 240 ? -24.331 12.732 16.208 1.00 61.19 240 GLU A N 1
ATOM 1752 C CA . GLU A 1 240 ? -23.328 12.889 17.274 1.00 61.19 240 GLU A CA 1
ATOM 1753 C C . GLU A 1 240 ? -22.875 11.565 17.905 1.00 61.19 240 GLU A C 1
ATOM 1755 O O . GLU A 1 240 ? -21.919 11.558 18.675 1.00 61.19 240 GLU A O 1
ATOM 1760 N N . ASP A 1 241 ? -23.535 10.451 17.574 1.00 64.75 241 ASP A N 1
ATOM 1761 C CA . ASP A 1 241 ? -23.292 9.103 18.098 1.00 64.75 241 ASP A CA 1
ATOM 1762 C C . ASP A 1 241 ? -22.772 9.048 19.550 1.00 64.75 241 ASP A C 1
ATOM 1764 O O . ASP A 1 241 ? -21.652 8.627 19.844 1.00 64.75 241 ASP A O 1
ATOM 1768 N N . THR A 1 242 ? -23.623 9.498 20.473 1.00 66.88 242 THR A N 1
ATOM 1769 C CA . THR A 1 242 ? -23.347 9.615 21.916 1.00 66.88 242 THR A CA 1
ATOM 1770 C C . THR A 1 24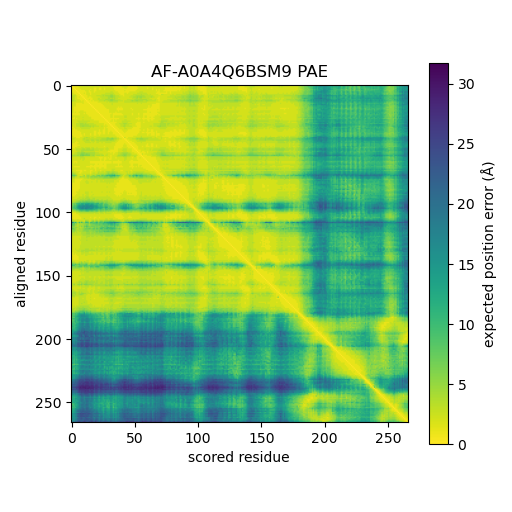2 ? -23.544 8.308 22.687 1.00 66.88 242 THR A C 1
ATOM 1772 O O . THR A 1 242 ? -23.545 8.278 23.920 1.00 66.88 242 THR A O 1
ATOM 1775 N N . GLN A 1 243 ? -23.756 7.200 21.980 1.00 69.25 243 GLN A N 1
ATOM 1776 C CA . GLN A 1 243 ? -24.073 5.929 22.607 1.00 69.25 243 GLN A CA 1
ATOM 1777 C C . GLN A 1 243 ? -22.836 5.302 23.260 1.00 69.25 243 GLN A C 1
ATOM 1779 O O . GLN A 1 243 ? -21.791 5.122 22.640 1.00 69.25 243 GLN A O 1
ATOM 1784 N N . SER A 1 244 ? -22.996 4.889 24.517 1.00 72.00 244 SER A N 1
ATOM 1785 C CA . SER A 1 244 ? -21.976 4.150 25.263 1.00 72.00 244 SER A CA 1
ATOM 1786 C C . SER A 1 244 ? -21.724 2.747 24.694 1.00 72.00 244 SER A C 1
ATOM 1788 O O . SER A 1 244 ? -22.635 2.096 24.170 1.00 72.00 244 SER A O 1
ATOM 1790 N N . GLY A 1 245 ? -20.497 2.257 24.863 1.00 78.88 245 GLY A N 1
ATOM 1791 C CA . GLY A 1 245 ? -20.074 0.909 24.481 1.00 78.88 245 GLY A CA 1
ATOM 1792 C C . GLY A 1 245 ? -18.660 0.897 23.909 1.00 78.88 245 GLY A C 1
ATOM 1793 O O . GLY A 1 245 ? -18.140 1.931 23.492 1.00 78.88 245 GLY A O 1
ATOM 1794 N N . MET A 1 246 ? -18.037 -0.279 23.880 1.00 81.56 246 MET A N 1
ATOM 1795 C CA . MET A 1 246 ? -16.810 -0.476 23.108 1.00 81.56 246 MET A CA 1
ATOM 1796 C C . MET A 1 246 ? -17.168 -0.522 21.625 1.00 81.56 246 MET A C 1
ATOM 1798 O O . MET A 1 246 ? -18.133 -1.188 21.243 1.00 81.56 246 MET A O 1
ATOM 1802 N N . ARG A 1 247 ? -16.395 0.186 20.802 1.00 78.31 247 ARG A N 1
ATOM 1803 C CA . ARG A 1 247 ? -16.610 0.287 19.358 1.00 78.31 247 ARG A CA 1
ATOM 1804 C C . ARG A 1 247 ? -15.462 -0.392 18.634 1.00 78.31 247 ARG A C 1
ATOM 1806 O O . ARG A 1 247 ? -14.299 -0.161 18.957 1.00 78.31 247 ARG A O 1
ATOM 1813 N N . PHE A 1 248 ? -15.813 -1.220 17.665 1.00 76.25 248 PHE A N 1
ATOM 1814 C CA . PHE A 1 248 ? -14.885 -1.879 16.763 1.00 76.25 248 PHE A CA 1
ATOM 1815 C C . PHE A 1 248 ? -15.256 -1.453 15.353 1.00 76.25 248 PHE A C 1
ATOM 1817 O O . PHE A 1 248 ? -16.378 -1.694 14.904 1.00 76.25 248 PHE A O 1
ATOM 1824 N N . PHE A 1 249 ? -14.320 -0.796 14.680 1.00 71.75 249 PHE A N 1
ATOM 1825 C CA . PHE A 1 249 ? -14.535 -0.275 13.343 1.00 71.75 249 PHE A CA 1
ATOM 1826 C C . PHE A 1 249 ? -13.776 -1.111 12.314 1.00 71.75 249 PHE A C 1
ATOM 1828 O O . PHE A 1 249 ? -12.586 -1.384 12.467 1.00 71.75 249 PHE A O 1
ATOM 1835 N N . LEU A 1 250 ? -14.492 -1.530 11.275 1.00 71.88 250 LEU A N 1
ATOM 1836 C CA . LEU A 1 250 ? -14.036 -2.407 10.204 1.00 71.88 250 LEU A CA 1
ATOM 1837 C C . LEU A 1 250 ? -14.273 -1.690 8.864 1.00 71.88 250 LEU A C 1
ATOM 1839 O O . LEU A 1 250 ? -15.388 -1.704 8.334 1.00 71.88 250 LEU A O 1
ATOM 1843 N N . PRO A 1 251 ? -13.240 -1.047 8.296 1.00 61.06 251 PRO A N 1
ATOM 1844 C CA . PRO A 1 251 ? -13.403 -0.190 7.120 1.00 61.06 251 PRO A CA 1
ATOM 1845 C C . PRO A 1 251 ? -13.895 -0.912 5.867 1.00 61.06 251 PRO A C 1
ATOM 1847 O O . PRO A 1 251 ? -14.678 -0.361 5.093 1.00 61.06 251 PRO A O 1
ATOM 1850 N N . ALA A 1 252 ? -13.449 -2.151 5.678 1.00 68.94 252 ALA A N 1
ATOM 1851 C CA . ALA A 1 252 ? -13.919 -3.062 4.649 1.00 68.94 252 ALA A CA 1
ATOM 1852 C C . ALA A 1 252 ? -13.973 -4.476 5.232 1.00 68.94 252 ALA A C 1
ATOM 1854 O O . ALA A 1 252 ? -13.147 -4.832 6.072 1.00 68.94 252 ALA A O 1
ATOM 1855 N N . PHE A 1 253 ? -14.951 -5.256 4.788 1.00 70.31 253 PHE A N 1
ATOM 1856 C CA . PHE A 1 253 ? -15.150 -6.641 5.182 1.00 70.31 253 PHE A CA 1
ATOM 1857 C C . PHE A 1 253 ? -15.348 -7.473 3.917 1.00 70.31 253 PHE A C 1
ATOM 1859 O O . PHE A 1 253 ? -16.301 -7.247 3.166 1.00 70.31 253 PHE A O 1
ATOM 1866 N N . ALA A 1 254 ? -14.433 -8.398 3.648 1.00 70.44 254 ALA A N 1
ATOM 1867 C CA . ALA A 1 254 ? -14.455 -9.283 2.490 1.00 70.44 254 ALA A CA 1
ATOM 1868 C C . ALA A 1 254 ? -15.212 -10.585 2.782 1.00 70.44 254 ALA A C 1
ATOM 1870 O O . ALA A 1 254 ? -15.377 -10.993 3.928 1.00 70.44 254 ALA A O 1
ATOM 1871 N N . ALA A 1 255 ? -15.643 -11.293 1.734 1.00 67.75 255 ALA A N 1
ATOM 1872 C CA . ALA A 1 255 ? -16.418 -12.534 1.885 1.00 67.75 255 ALA A CA 1
ATOM 1873 C C . ALA A 1 255 ? -15.699 -13.641 2.688 1.00 67.75 255 ALA A C 1
ATOM 1875 O O . ALA A 1 255 ? -16.354 -14.507 3.265 1.00 67.75 255 ALA A O 1
ATOM 1876 N N . ALA A 1 256 ? -14.363 -13.641 2.691 1.00 61.31 256 ALA A N 1
ATOM 1877 C CA . ALA A 1 256 ? -13.545 -14.621 3.404 1.00 61.31 256 ALA A CA 1
ATOM 1878 C C . ALA A 1 256 ? -13.113 -14.154 4.805 1.00 61.31 256 ALA A C 1
ATOM 1880 O O . ALA A 1 256 ? -12.519 -14.946 5.544 1.00 61.31 256 ALA A O 1
ATOM 1881 N N . ASP A 1 257 ? -13.399 -12.901 5.172 1.00 66.25 257 ASP A N 1
ATOM 1882 C CA . ASP A 1 257 ? -12.945 -12.337 6.436 1.00 66.25 257 ASP A CA 1
ATOM 1883 C C . ASP A 1 257 ? -13.664 -12.993 7.613 1.00 66.25 257 ASP A C 1
ATOM 1885 O O . ASP A 1 257 ? -14.870 -13.253 7.605 1.00 66.25 257 ASP A O 1
ATOM 1889 N N . LYS A 1 258 ? -12.895 -13.254 8.669 1.00 65.19 258 LYS A N 1
ATOM 1890 C CA . LYS A 1 258 ? -13.413 -13.663 9.972 1.00 65.19 258 LYS A CA 1
ATOM 1891 C C . LYS A 1 258 ? -12.888 -12.679 10.998 1.00 65.19 258 LYS A C 1
ATOM 1893 O O . LYS A 1 258 ? -11.681 -12.603 11.211 1.00 65.19 258 LYS A O 1
ATOM 1898 N N . HIS A 1 259 ? -13.791 -11.953 11.647 1.00 67.88 259 HIS A N 1
ATOM 1899 C CA . HIS A 1 259 ? -13.439 -11.101 12.773 1.00 67.88 259 HIS A CA 1
ATOM 1900 C C . HIS A 1 259 ? -13.853 -11.789 14.072 1.00 67.88 259 HIS A C 1
ATOM 1902 O O . HIS A 1 259 ? -15.010 -12.175 14.235 1.00 67.88 259 HIS A O 1
ATOM 1908 N N . ALA A 1 260 ? -12.898 -11.972 14.980 1.00 68.75 260 ALA A N 1
ATOM 1909 C CA . ALA A 1 260 ? -13.139 -12.524 16.303 1.00 68.75 260 ALA A CA 1
ATOM 1910 C C . ALA A 1 260 ? -12.589 -11.551 17.344 1.00 68.75 260 ALA A C 1
ATOM 1912 O O . ALA A 1 260 ? -11.394 -11.264 17.361 1.00 68.75 260 ALA A O 1
ATOM 1913 N N . THR A 1 261 ? -13.465 -11.071 18.219 1.00 71.44 261 THR A N 1
ATOM 1914 C CA . THR A 1 261 ? -13.098 -10.223 19.352 1.00 71.44 261 THR A CA 1
ATOM 1915 C C . THR A 1 261 ? -13.227 -11.054 20.620 1.00 71.44 261 THR A C 1
ATOM 1917 O O . THR A 1 261 ? -14.327 -11.487 20.963 1.00 71.44 261 THR A O 1
ATOM 1920 N N . LEU A 1 262 ? -12.114 -11.296 21.316 1.00 77.56 262 LEU A N 1
ATOM 1921 C CA . LEU A 1 262 ? -12.138 -11.972 22.614 1.00 77.56 262 LEU A CA 1
ATOM 1922 C C . LEU A 1 262 ? -12.068 -10.931 23.731 1.00 77.56 262 LEU A C 1
ATOM 1924 O O . LEU A 1 262 ? -11.181 -10.076 23.727 1.00 77.56 262 LEU A O 1
ATOM 1928 N N . LEU A 1 263 ? -12.985 -11.030 24.688 1.00 83.25 263 LEU A N 1
ATOM 1929 C CA . LEU A 1 263 ? -13.125 -10.101 25.804 1.00 83.25 263 LEU A CA 1
ATOM 1930 C C . LEU A 1 263 ? -12.998 -10.862 27.118 1.00 83.25 263 LEU A C 1
ATOM 1932 O O . LEU A 1 263 ? -13.697 -11.850 27.337 1.00 83.25 263 LEU A O 1
ATOM 1936 N N . GLU A 1 264 ? -12.127 -10.379 27.992 1.00 84.62 264 GLU A N 1
ATOM 1937 C CA . GLU A 1 264 ? -12.092 -10.771 29.395 1.00 84.62 264 GLU A CA 1
ATOM 1938 C C . GLU A 1 264 ? -12.862 -9.721 30.201 1.00 84.62 264 GLU A C 1
ATOM 1940 O O . GLU A 1 264 ? -12.665 -8.517 30.002 1.00 84.62 264 GLU A O 1
ATOM 1945 N N . VAL A 1 265 ? -13.772 -10.168 31.067 1.00 89.38 265 VAL A N 1
ATOM 1946 C CA . VAL A 1 265 ? -14.666 -9.297 31.841 1.00 89.38 265 VAL A CA 1
ATOM 1947 C C . VAL A 1 265 ? -14.651 -9.670 33.321 1.00 89.38 265 VAL A C 1
ATOM 1949 O O . VAL A 1 265 ? -14.446 -10.835 33.664 1.00 89.38 265 VAL A O 1
ATOM 1952 N N . ARG A 1 266 ? -14.878 -8.679 34.186 1.00 84.81 266 ARG A N 1
ATOM 1953 C CA . ARG A 1 266 ? -15.034 -8.829 35.637 1.00 84.81 266 ARG A CA 1
ATOM 1954 C C . ARG A 1 266 ? -16.379 -8.291 36.091 1.00 84.81 266 ARG A C 1
ATOM 1956 O O . ARG A 1 266 ? -16.781 -7.246 35.534 1.00 84.81 266 ARG A O 1
#